Protein AF-A0A1J3GV40-F1 (afdb_monomer_lite)

Structure (mmCIF, N/CA/C/O backbone):
data_AF-A0A1J3GV40-F1
#
_entry.id   AF-A0A1J3GV40-F1
#
loop_
_atom_site.group_PDB
_atom_site.id
_atom_site.type_symbol
_atom_site.label_atom_id
_atom_site.label_alt_id
_atom_site.label_comp_id
_atom_site.label_asym_id
_atom_site.label_entity_id
_atom_site.label_seq_id
_atom_site.pdbx_PDB_ins_code
_atom_site.Cartn_x
_atom_site.Cartn_y
_atom_site.Cartn_z
_atom_site.occupancy
_atom_site.B_iso_or_equiv
_atom_site.auth_seq_id
_atom_site.auth_comp_id
_atom_site.auth_asym_id
_atom_site.auth_atom_id
_atom_site.pdbx_PDB_model_num
ATOM 1 N N . LYS A 1 1 ? -8.328 50.867 63.453 1.00 55.50 1 LYS A N 1
ATOM 2 C CA . LYS A 1 1 ? -9.597 50.550 62.735 1.00 55.50 1 LYS A CA 1
ATOM 3 C C . LYS A 1 1 ? -9.678 51.019 61.261 1.00 55.50 1 LYS A C 1
ATOM 5 O O . LYS A 1 1 ? -10.245 50.278 60.470 1.00 55.50 1 LYS A O 1
ATOM 10 N N . LYS A 1 2 ? -9.125 52.175 60.827 1.00 49.94 2 LYS A N 1
ATOM 11 C CA . LYS A 1 2 ? -9.142 52.596 59.391 1.00 49.94 2 LYS A CA 1
ATOM 12 C C . LYS A 1 2 ? -8.038 51.978 58.500 1.00 49.94 2 LYS A C 1
ATOM 14 O O . LYS A 1 2 ? -8.303 51.709 57.334 1.00 49.94 2 LYS A O 1
ATOM 19 N N . LYS A 1 3 ? -6.833 51.698 59.024 1.00 50.72 3 LYS A N 1
ATOM 20 C CA . LYS A 1 3 ? -5.723 51.085 58.249 1.00 50.72 3 LYS A CA 1
ATOM 21 C C . LYS A 1 3 ? -5.965 49.607 57.891 1.00 50.72 3 LYS A C 1
ATOM 23 O O . LYS A 1 3 ? -5.634 49.170 56.796 1.00 50.72 3 LYS A O 1
ATOM 28 N N . GLU A 1 4 ? -6.634 48.872 58.770 1.00 49.34 4 GLU A N 1
ATOM 29 C CA . GLU A 1 4 ? -6.901 47.432 58.631 1.00 49.34 4 GLU A CA 1
ATOM 30 C C . GLU A 1 4 ? -8.011 47.127 57.612 1.00 49.34 4 GLU A C 1
ATOM 32 O O . GLU A 1 4 ? -7.884 46.223 56.790 1.00 49.34 4 GLU A O 1
ATOM 37 N N . LYS A 1 5 ? -9.042 47.985 57.548 1.00 52.59 5 LYS A N 1
ATOM 38 C CA . LYS A 1 5 ? -10.063 47.941 56.486 1.00 52.59 5 LYS A CA 1
ATOM 39 C C . LYS A 1 5 ? -9.488 48.242 55.096 1.00 52.59 5 LYS A C 1
ATOM 41 O O . LYS A 1 5 ? -9.979 47.693 54.116 1.00 52.59 5 LYS A O 1
ATOM 46 N N . LYS A 1 6 ? -8.445 49.079 54.998 1.00 54.16 6 LYS A N 1
ATOM 47 C CA . LYS A 1 6 ? -7.783 49.403 53.720 1.00 54.16 6 LYS A CA 1
ATOM 48 C C . LYS A 1 6 ? -6.908 48.239 53.233 1.00 54.16 6 LYS A C 1
ATOM 50 O O . LYS A 1 6 ? -6.943 47.920 52.052 1.00 54.16 6 LYS A O 1
ATOM 55 N N . LYS A 1 7 ? -6.215 47.549 54.149 1.00 52.91 7 LYS A N 1
ATOM 56 C CA . LYS A 1 7 ? -5.400 46.357 53.846 1.00 52.91 7 LYS A CA 1
ATOM 57 C C . LYS A 1 7 ? -6.263 45.167 53.392 1.00 52.91 7 LYS A C 1
ATOM 59 O O . LYS A 1 7 ? -5.954 44.553 52.379 1.00 52.91 7 LYS A O 1
ATOM 64 N N . ASN A 1 8 ? -7.406 44.932 54.046 1.00 50.72 8 ASN A N 1
ATOM 65 C CA . ASN A 1 8 ? -8.359 43.885 53.642 1.00 50.72 8 ASN A CA 1
ATOM 66 C C . ASN A 1 8 ? -9.101 44.183 52.329 1.00 50.72 8 ASN A C 1
ATOM 68 O O . ASN A 1 8 ? -9.538 43.251 51.661 1.00 50.72 8 ASN A O 1
ATOM 72 N N . ARG A 1 9 ? -9.242 45.457 51.939 1.00 53.12 9 ARG A N 1
ATOM 73 C CA . ARG A 1 9 ? -9.815 45.833 50.637 1.00 53.12 9 ARG A CA 1
ATOM 74 C C . ARG A 1 9 ? -8.822 45.586 49.499 1.00 53.12 9 ARG A C 1
ATOM 76 O O . ARG A 1 9 ? -9.193 44.975 48.512 1.00 53.12 9 ARG A O 1
ATOM 83 N N . ILE A 1 10 ? -7.549 45.936 49.698 1.00 55.12 10 ILE A N 1
ATOM 84 C CA . ILE A 1 10 ? -6.476 45.686 48.718 1.00 55.12 10 ILE A CA 1
ATOM 85 C C . ILE A 1 10 ? -6.236 44.178 48.517 1.00 55.12 10 ILE A C 1
ATOM 87 O O . ILE A 1 10 ? -6.060 43.737 47.387 1.00 55.12 10 ILE A O 1
ATOM 91 N N . LEU A 1 11 ? -6.289 43.367 49.583 1.00 52.47 11 LEU A N 1
ATOM 92 C CA . LEU A 1 11 ? -6.195 41.903 49.462 1.00 52.47 11 LEU A CA 1
ATOM 93 C C . LEU A 1 11 ? -7.405 41.281 48.751 1.00 52.47 11 LEU A C 1
ATOM 95 O O . LEU A 1 11 ? -7.226 40.346 47.977 1.00 52.47 11 LEU A O 1
ATOM 99 N N . ARG A 1 12 ? -8.621 41.800 48.976 1.00 54.28 12 ARG A N 1
ATOM 100 C CA . ARG A 1 12 ? -9.828 41.336 48.272 1.00 54.28 12 ARG A CA 1
ATOM 101 C C . ARG A 1 12 ? -9.821 41.715 46.797 1.00 54.28 12 ARG A C 1
ATOM 103 O O . ARG A 1 12 ? -10.130 40.858 45.983 1.00 54.28 12 ARG A O 1
ATOM 110 N N . ASP A 1 13 ? -9.412 42.934 46.461 1.00 50.09 13 ASP A N 1
ATOM 111 C CA . ASP A 1 13 ? -9.334 43.386 45.069 1.00 5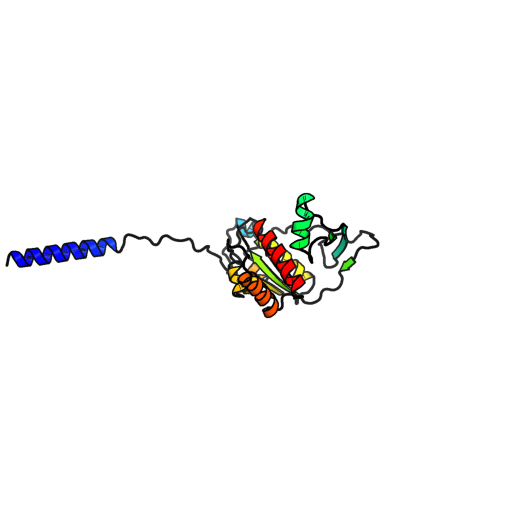0.09 13 ASP A CA 1
ATOM 112 C C . ASP A 1 13 ? -8.215 42.640 44.312 1.00 50.09 13 ASP A C 1
ATOM 114 O O . ASP A 1 13 ? -8.406 42.250 43.164 1.00 50.09 13 ASP A O 1
ATOM 118 N N . SER A 1 14 ? -7.093 42.317 44.971 1.00 50.03 14 SER A N 1
ATOM 119 C CA . SER A 1 14 ? -6.025 41.488 44.386 1.00 50.03 14 SER A CA 1
ATOM 120 C C . SER A 1 14 ? -6.461 40.028 44.171 1.00 50.03 14 SER A C 1
ATOM 122 O O . SER A 1 14 ? -6.216 39.470 43.103 1.00 50.03 14 SER A O 1
ATOM 124 N N . LEU A 1 15 ? -7.200 39.424 45.117 1.00 46.59 15 LEU A N 1
ATOM 125 C CA . LEU A 1 15 ? -7.785 38.085 44.930 1.00 46.59 15 LEU A CA 1
ATOM 126 C C . LEU A 1 15 ? -8.876 38.061 43.848 1.00 46.59 15 LEU A C 1
ATOM 128 O O . LEU A 1 15 ? -8.972 37.077 43.116 1.00 46.59 15 LEU A O 1
ATOM 132 N N . LEU A 1 16 ? -9.681 39.123 43.719 1.00 45.47 16 LEU A N 1
ATOM 133 C CA . LEU A 1 16 ? -10.689 39.234 42.659 1.00 45.47 16 LEU A CA 1
ATOM 134 C C . LEU A 1 16 ? -10.031 39.371 41.277 1.00 45.47 16 LEU A C 1
ATOM 136 O O . LEU A 1 16 ? -10.498 38.775 40.317 1.00 45.47 16 LEU A O 1
ATOM 140 N N . THR A 1 17 ? -8.909 40.092 41.189 1.00 41.75 17 THR A N 1
ATOM 141 C CA . THR A 1 17 ? -8.148 40.272 39.937 1.00 41.75 17 THR A CA 1
ATOM 142 C C . THR A 1 17 ? -7.354 39.014 39.549 1.00 41.75 17 THR A C 1
ATOM 144 O O . THR A 1 17 ? -7.153 38.739 38.368 1.00 41.75 17 THR A O 1
ATOM 147 N N . LEU A 1 18 ? -6.934 38.207 40.532 1.00 38.72 18 LEU A N 1
ATOM 148 C CA . LEU A 1 18 ? -6.346 36.879 40.307 1.00 38.72 18 LEU A CA 1
ATOM 149 C C . LEU A 1 18 ? -7.400 35.847 39.878 1.00 38.72 18 LEU A C 1
ATOM 151 O O . LEU A 1 18 ? -7.125 35.027 39.010 1.00 38.72 18 LEU A O 1
ATOM 155 N N . THR A 1 19 ? -8.618 35.907 40.425 1.00 39.00 19 THR A N 1
ATOM 156 C CA . THR A 1 19 ? -9.699 34.965 40.076 1.00 39.00 19 THR A CA 1
ATOM 157 C C . THR A 1 19 ? -10.386 35.281 38.746 1.00 39.00 19 THR A C 1
ATOM 159 O O . THR A 1 19 ? -10.854 34.356 38.086 1.00 39.00 19 THR A O 1
ATOM 162 N N . THR A 1 20 ? -10.388 36.535 38.278 1.00 39.12 20 THR A N 1
ATOM 163 C CA . THR A 1 20 ? -10.892 36.879 36.933 1.00 39.12 20 THR A CA 1
ATOM 164 C C . THR A 1 20 ? -9.899 36.593 35.802 1.00 39.12 20 THR A C 1
ATOM 166 O O . THR A 1 20 ? -10.333 36.366 34.674 1.00 39.12 20 THR A O 1
ATOM 169 N N . ASN A 1 21 ? -8.594 36.511 36.086 1.00 37.19 21 ASN A N 1
ATOM 170 C CA . ASN A 1 21 ? -7.563 36.161 35.095 1.00 37.19 21 ASN A CA 1
ATOM 171 C C . ASN A 1 21 ? -7.301 34.651 34.948 1.00 37.19 21 ASN A C 1
ATOM 173 O O . ASN A 1 21 ? -6.557 34.251 34.059 1.00 37.19 21 ASN A O 1
ATOM 177 N N . LEU A 1 22 ? -7.928 33.806 35.771 1.00 37.44 22 LEU A N 1
ATOM 178 C CA . LEU A 1 22 ? -7.795 32.343 35.704 1.00 37.44 22 LEU A CA 1
ATOM 179 C C . LEU A 1 22 ? -8.875 31.653 34.846 1.00 37.44 22 LEU A C 1
ATOM 181 O O . LEU A 1 22 ? -8.860 30.434 34.734 1.00 37.44 22 LEU A O 1
ATOM 185 N N . ASN A 1 23 ? -9.788 32.408 34.216 1.00 39.72 23 ASN A N 1
ATOM 186 C CA . ASN A 1 23 ? -10.925 31.852 33.462 1.00 39.72 23 ASN A CA 1
ATOM 187 C C . ASN A 1 23 ? -11.124 32.428 32.043 1.00 39.72 23 ASN A C 1
ATOM 189 O O . ASN A 1 23 ? -12.191 32.247 31.455 1.00 39.72 23 ASN A O 1
ATOM 193 N N . SER A 1 24 ? -10.132 33.109 31.457 1.00 38.50 24 SER A N 1
ATOM 194 C CA . SER A 1 24 ? -10.262 33.697 30.108 1.00 38.50 24 SER A CA 1
ATOM 195 C C . SER A 1 24 ? -9.489 32.979 28.998 1.00 38.50 24 SER A C 1
ATOM 197 O O . SER A 1 24 ? -9.707 33.280 27.823 1.00 38.50 24 SER A O 1
ATOM 199 N N . GLU A 1 25 ? -8.690 31.959 29.302 1.00 35.03 25 GLU A N 1
ATOM 200 C CA . GLU A 1 25 ? -8.196 31.057 28.265 1.00 35.03 25 GLU A CA 1
ATOM 201 C C . GLU A 1 25 ? -9.221 29.947 28.044 1.00 35.03 25 GLU A C 1
ATOM 203 O O . GLU A 1 25 ? -9.162 28.872 28.639 1.00 35.03 25 GLU A O 1
ATOM 208 N N . LYS A 1 26 ? -10.180 30.196 27.137 1.00 31.77 26 LYS A N 1
ATOM 209 C CA . LYS A 1 26 ? -10.811 29.082 26.420 1.00 31.77 26 LYS A CA 1
ATOM 210 C C . LYS A 1 26 ? -9.654 28.206 25.941 1.00 31.77 26 LYS A C 1
ATOM 212 O O . LYS A 1 26 ? -8.782 28.759 25.259 1.00 31.77 26 LYS A O 1
ATOM 217 N N . PRO A 1 27 ? -9.611 26.900 26.266 1.00 29.55 27 PRO A N 1
ATOM 218 C CA . PRO A 1 27 ? -8.576 26.048 25.720 1.00 29.55 27 PRO A CA 1
ATOM 219 C C . PRO A 1 27 ? -8.637 26.265 24.217 1.00 29.55 27 PRO A C 1
ATOM 221 O O . PRO A 1 27 ? -9.707 26.123 23.611 1.00 29.55 27 PRO A O 1
ATOM 224 N N . LYS A 1 28 ? -7.524 26.711 23.620 1.00 32.38 28 LYS A N 1
ATOM 225 C CA . LYS A 1 28 ? -7.374 26.623 22.175 1.00 32.38 28 LYS A CA 1
ATOM 226 C C . LYS A 1 28 ? -7.681 25.165 21.894 1.00 32.38 28 LYS A C 1
ATOM 228 O O . LYS A 1 28 ? -6.886 24.302 22.256 1.00 32.38 28 LYS A O 1
ATOM 233 N N . ARG A 1 29 ? -8.862 24.889 21.328 1.00 32.94 29 ARG A N 1
ATOM 234 C CA . ARG A 1 29 ? -9.134 23.623 20.667 1.00 32.94 29 ARG A CA 1
ATOM 235 C C . ARG A 1 29 ? -8.086 23.573 19.567 1.00 32.94 29 ARG A C 1
ATOM 237 O O . ARG A 1 29 ? -8.328 24.002 18.444 1.00 32.94 29 ARG A O 1
ATOM 244 N N . TYR A 1 30 ? -6.898 23.074 19.897 1.00 31.58 30 TYR A N 1
ATOM 245 C CA . TYR A 1 30 ? -6.233 22.179 18.988 1.00 31.58 30 TYR A CA 1
ATOM 246 C C . TYR A 1 30 ? -7.337 21.193 18.653 1.00 31.58 30 TYR A C 1
ATOM 248 O O . TYR A 1 30 ? -7.798 20.462 19.527 1.00 31.58 30 TYR A O 1
ATOM 256 N N . ARG A 1 31 ? -7.886 21.294 17.439 1.00 37.28 31 ARG A N 1
ATOM 257 C CA . ARG A 1 31 ? -8.586 20.160 16.865 1.00 37.28 31 ARG A CA 1
ATOM 258 C C . ARG A 1 31 ? -7.526 19.068 16.881 1.00 37.28 31 ARG A C 1
ATOM 260 O O . ARG A 1 31 ? -6.681 19.023 15.989 1.00 37.28 31 ARG A O 1
ATOM 267 N N . THR A 1 32 ? -7.509 18.266 17.944 1.00 42.69 32 THR A N 1
ATOM 268 C CA . THR A 1 32 ? -7.158 16.861 17.829 1.00 42.69 32 THR A CA 1
ATOM 269 C C . THR A 1 32 ? -7.819 16.424 16.537 1.00 42.69 32 THR A C 1
ATOM 271 O O . THR A 1 32 ? -8.997 16.701 16.323 1.00 42.69 32 THR A O 1
ATOM 274 N N . MET A 1 33 ? -7.017 15.971 15.577 1.00 48.91 33 MET A N 1
ATOM 275 C CA . MET A 1 33 ? -7.566 15.472 14.328 1.00 48.91 33 MET A CA 1
ATOM 276 C C . MET A 1 33 ? -8.455 14.306 14.726 1.00 48.91 33 MET A C 1
ATOM 278 O O . MET A 1 33 ? -7.916 13.255 15.062 1.00 48.91 33 MET A O 1
ATOM 282 N N . ASP A 1 34 ? -9.765 14.552 14.783 1.00 60.41 34 ASP A N 1
ATOM 283 C CA . ASP A 1 34 ? -10.776 13.579 15.175 1.00 60.41 34 ASP A CA 1
ATOM 284 C C . ASP A 1 34 ? -10.687 12.446 14.153 1.00 60.41 34 ASP A C 1
ATOM 286 O O . ASP A 1 34 ? -11.154 12.540 13.019 1.00 60.41 34 ASP A O 1
ATOM 290 N N . SER A 1 35 ? -9.881 11.456 14.515 1.00 76.50 35 SER A N 1
ATOM 291 C CA . SER A 1 35 ? -9.690 10.220 13.790 1.00 76.50 35 SER A CA 1
ATOM 292 C C . SER A 1 35 ? -10.501 9.214 14.569 1.00 76.50 35 SER A C 1
ATOM 294 O O . SER A 1 35 ? -10.334 9.079 15.780 1.00 76.50 35 SER A O 1
ATOM 296 N N . ASP A 1 36 ? -11.397 8.549 13.870 1.00 83.31 36 ASP A N 1
ATOM 297 C CA . ASP A 1 36 ? -12.348 7.639 14.480 1.00 83.31 36 ASP A CA 1
ATOM 298 C C . ASP A 1 36 ? -11.710 6.282 14.773 1.00 83.31 36 ASP A C 1
ATOM 300 O O . ASP A 1 36 ? -12.272 5.504 15.531 1.00 83.31 36 ASP A O 1
ATOM 304 N N . PHE A 1 37 ? -10.539 5.988 14.192 1.00 90.50 37 PHE A N 1
ATOM 305 C CA . PHE A 1 37 ? -9.777 4.760 14.446 1.00 90.50 37 PHE A CA 1
ATOM 306 C C . PHE A 1 37 ? -10.639 3.491 14.318 1.00 90.50 37 PHE A C 1
ATOM 308 O O . PHE A 1 37 ? -10.578 2.590 15.153 1.00 90.50 37 PHE A O 1
ATOM 315 N N . GLY A 1 38 ? -11.469 3.445 13.271 1.00 88.81 38 GLY A N 1
ATOM 316 C CA . GLY A 1 38 ? -12.367 2.327 12.977 1.00 88.81 38 GLY A CA 1
ATOM 317 C C . GLY A 1 38 ? -13.726 2.367 13.667 1.00 88.81 38 GLY A C 1
ATOM 318 O O . GLY A 1 38 ? -14.525 1.461 13.446 1.00 88.81 38 GLY A O 1
ATOM 319 N N . ILE A 1 39 ? -14.030 3.396 14.463 1.00 91.94 39 ILE A N 1
ATOM 320 C CA . ILE A 1 39 ? -15.359 3.543 15.067 1.00 91.94 39 ILE A CA 1
ATOM 321 C C . ILE A 1 39 ? -16.406 3.751 13.951 1.00 91.94 39 ILE A C 1
ATOM 323 O O . ILE A 1 39 ? -16.194 4.602 13.074 1.00 91.94 39 ILE A O 1
ATOM 327 N N . PRO A 1 40 ? -17.522 2.993 13.948 1.00 90.31 40 PRO A N 1
ATOM 328 C CA . PRO A 1 40 ? -18.607 3.182 12.992 1.00 90.31 40 PRO A CA 1
ATOM 329 C C . PRO A 1 40 ? -19.230 4.573 13.082 1.00 90.31 40 PRO A C 1
ATOM 331 O O . PRO A 1 40 ? -19.386 5.140 14.165 1.00 90.31 40 PRO A O 1
ATOM 334 N N . ARG A 1 41 ? -19.635 5.107 11.930 1.00 89.12 41 ARG A N 1
ATOM 335 C CA . ARG A 1 41 ? -20.200 6.456 11.807 1.00 89.12 41 ARG A CA 1
ATOM 336 C C . ARG A 1 41 ? -21.684 6.427 11.524 1.00 89.12 41 ARG A C 1
ATOM 338 O O . ARG A 1 41 ? -22.161 5.635 10.713 1.00 89.12 41 ARG A O 1
ATOM 345 N N . GLU A 1 42 ? -22.389 7.399 12.083 1.00 93.38 42 GLU A N 1
ATOM 346 C CA . GLU A 1 42 ? -23.718 7.741 11.601 1.00 93.38 42 GLU A CA 1
ATOM 347 C C . GLU A 1 42 ? -23.595 8.488 10.263 1.00 93.38 42 GLU A C 1
ATOM 349 O O . GLU A 1 42 ? -22.996 9.561 10.175 1.00 93.38 42 GLU A O 1
ATOM 354 N N . LEU A 1 43 ? -24.127 7.888 9.198 1.00 94.75 43 LEU A N 1
ATOM 355 C CA . LEU A 1 43 ? -24.089 8.454 7.852 1.00 94.75 43 LEU A CA 1
ATOM 356 C C . LEU A 1 43 ? -25.380 9.213 7.550 1.00 94.75 43 LEU A C 1
ATOM 358 O O . LEU A 1 43 ? -26.475 8.679 7.733 1.00 94.75 43 LEU A O 1
ATOM 362 N N . SER A 1 44 ? -25.252 10.418 6.989 1.00 97.25 44 SER A N 1
ATOM 363 C CA . SER A 1 44 ? -26.393 11.139 6.410 1.00 97.25 44 SER A CA 1
ATOM 364 C C . SER A 1 44 ? -27.013 10.362 5.233 1.00 97.25 44 SER A C 1
ATOM 366 O O . SER A 1 44 ? -26.325 9.543 4.614 1.00 97.25 44 SER A O 1
ATOM 368 N N . PRO A 1 45 ? -28.268 10.647 4.831 1.00 98.06 45 PRO A N 1
ATOM 369 C CA . PRO A 1 45 ? -28.919 9.940 3.723 1.00 98.06 45 PRO A CA 1
ATOM 370 C C . PRO A 1 45 ? -28.116 9.956 2.413 1.00 98.06 45 PRO A C 1
ATOM 372 O O . PRO A 1 45 ? -28.036 8.949 1.712 1.00 98.06 45 PRO A O 1
ATOM 375 N N . LEU A 1 46 ? -27.452 11.076 2.099 1.00 97.38 46 LEU A N 1
ATOM 376 C CA . LEU A 1 46 ? -26.595 11.178 0.915 1.00 97.38 46 LEU A CA 1
ATOM 377 C C . LEU A 1 46 ? -25.344 10.295 1.029 1.00 97.38 46 LEU A C 1
ATOM 379 O O . LEU A 1 46 ? -24.939 9.674 0.049 1.00 97.38 46 LEU A O 1
ATOM 383 N N . GLN A 1 47 ? -24.729 10.222 2.211 1.00 97.00 47 GLN A N 1
ATOM 384 C CA . GLN A 1 47 ? -23.562 9.368 2.444 1.00 97.00 47 GLN A CA 1
ATOM 385 C C . GLN A 1 47 ? -23.925 7.885 2.393 1.00 97.00 47 GLN A C 1
ATOM 387 O O . GLN A 1 47 ? -23.159 7.103 1.834 1.00 97.00 47 GLN A O 1
ATOM 392 N N . GLN A 1 48 ? -25.099 7.514 2.912 1.00 96.44 48 GLN A N 1
ATOM 393 C CA . GLN A 1 48 ? -25.639 6.160 2.788 1.00 96.44 48 GLN A CA 1
ATOM 394 C C . GLN A 1 48 ? -25.830 5.791 1.317 1.00 96.44 48 GLN A C 1
ATOM 396 O O . GLN A 1 48 ? -25.317 4.765 0.878 1.00 96.44 48 GLN A O 1
ATOM 401 N N . LEU A 1 49 ? -26.467 6.657 0.521 1.00 97.50 49 LEU A N 1
ATOM 402 C CA . LEU A 1 49 ? -26.603 6.431 -0.919 1.00 97.50 49 LEU A CA 1
ATOM 403 C C . LEU A 1 49 ? -25.231 6.328 -1.603 1.00 97.50 49 LEU A C 1
ATOM 405 O O . LEU A 1 49 ? -25.003 5.442 -2.422 1.00 97.50 49 LEU A O 1
ATOM 409 N N . ARG A 1 50 ? -24.278 7.190 -1.229 1.00 96.69 50 ARG A N 1
ATOM 410 C CA . ARG A 1 50 ? -22.918 7.167 -1.782 1.00 96.69 50 ARG A CA 1
ATOM 411 C C . ARG A 1 50 ? -22.156 5.889 -1.426 1.00 96.69 50 ARG A C 1
ATOM 413 O O . ARG A 1 50 ? -21.368 5.424 -2.245 1.00 96.69 50 ARG A O 1
ATOM 420 N N . SER A 1 51 ? -22.393 5.304 -0.253 1.00 95.44 51 SER A N 1
ATOM 421 C CA . SER A 1 51 ? -21.748 4.055 0.178 1.00 95.44 51 SER A CA 1
ATOM 422 C C . SER A 1 51 ? -22.108 2.853 -0.705 1.00 95.44 51 SER A C 1
ATOM 424 O O . SER A 1 51 ? -21.315 1.926 -0.809 1.00 95.44 51 SER A O 1
ATOM 426 N N . GLN A 1 52 ? -23.243 2.910 -1.413 1.00 95.81 52 GLN A N 1
ATOM 427 C CA . GLN A 1 52 ? -23.710 1.851 -2.317 1.00 95.81 52 GLN A CA 1
ATOM 428 C C . GLN A 1 52 ? -22.998 1.851 -3.677 1.00 95.81 52 GLN A C 1
ATOM 430 O O . GLN A 1 52 ? -23.124 0.893 -4.435 1.00 95.81 52 GLN A O 1
ATOM 435 N N . TYR A 1 53 ? -22.267 2.918 -4.016 1.00 97.31 53 TYR A N 1
ATOM 436 C CA . TYR A 1 53 ? -21.519 2.972 -5.268 1.00 97.31 53 TYR A CA 1
ATOM 437 C C . TYR A 1 53 ? -20.413 1.908 -5.283 1.00 97.31 53 TYR A C 1
ATOM 439 O O . TYR A 1 53 ? -19.575 1.866 -4.381 1.00 97.31 53 TYR A O 1
ATOM 447 N N . LEU A 1 54 ? -20.381 1.090 -6.334 1.00 95.81 54 LEU A N 1
ATOM 448 C CA . LEU A 1 54 ? -19.323 0.114 -6.577 1.00 95.81 54 LEU A CA 1
ATOM 449 C C . LEU A 1 54 ? -18.324 0.703 -7.585 1.00 95.81 54 LEU A C 1
ATOM 451 O O . LEU A 1 54 ? -18.699 0.917 -8.738 1.00 95.81 54 LEU A O 1
ATOM 455 N N . PRO A 1 55 ? -17.076 1.002 -7.177 1.00 95.38 55 PRO A N 1
ATOM 456 C CA . PRO A 1 55 ? -16.048 1.457 -8.103 1.00 95.38 55 PRO A CA 1
ATOM 457 C C . PRO A 1 55 ? -15.755 0.410 -9.181 1.00 95.38 55 PRO A C 1
ATOM 459 O O . PRO A 1 55 ? -15.626 -0.777 -8.888 1.00 95.38 55 PRO A O 1
ATOM 462 N N . GLU A 1 56 ? -15.611 0.858 -10.425 1.00 95.12 56 GLU A N 1
ATOM 463 C CA . GLU A 1 56 ? -15.237 -0.017 -11.534 1.00 95.12 56 GLU A CA 1
ATOM 464 C C . GLU A 1 56 ? -13.773 -0.457 -11.414 1.00 95.12 56 GLU A C 1
ATOM 466 O O . GLU A 1 56 ? -12.870 0.367 -11.241 1.00 95.12 56 GLU A O 1
ATOM 471 N N . LEU A 1 57 ? -13.534 -1.764 -11.541 1.00 93.06 57 LEU A N 1
ATOM 472 C CA . LEU A 1 57 ? -12.190 -2.331 -11.581 1.00 93.06 57 LEU A CA 1
ATOM 473 C C . LEU A 1 57 ? -11.722 -2.509 -13.030 1.00 93.06 57 LEU A C 1
ATOM 475 O O . LEU A 1 57 ? -12.496 -3.008 -13.859 1.00 93.06 57 LEU A O 1
ATOM 479 N N . PRO A 1 58 ? -10.451 -2.193 -13.344 1.00 92.75 58 PRO A N 1
ATOM 480 C CA . PRO A 1 58 ? -9.853 -2.540 -14.627 1.00 92.75 58 PRO A CA 1
ATOM 481 C C . PRO A 1 58 ? -10.030 -4.036 -14.935 1.00 92.75 58 PRO A C 1
ATOM 483 O O . PRO A 1 58 ? -9.802 -4.856 -14.046 1.00 92.75 58 PRO A O 1
ATOM 486 N N . PRO A 1 59 ? -10.362 -4.436 -16.179 1.00 90.81 59 PRO A N 1
ATOM 487 C CA . PRO A 1 59 ? -10.598 -5.844 -16.514 1.00 90.81 59 PRO A CA 1
ATOM 488 C C . PRO A 1 59 ? -9.437 -6.800 -16.200 1.00 90.81 59 PRO A C 1
ATOM 490 O O . PRO A 1 59 ? -9.661 -7.992 -16.036 1.00 90.81 59 PRO A O 1
ATOM 493 N N . CYS A 1 60 ? -8.198 -6.304 -16.136 1.00 91.31 60 CYS A N 1
ATOM 494 C CA . CYS A 1 60 ? -7.018 -7.092 -15.762 1.00 91.31 60 CYS A CA 1
ATOM 495 C C . CYS A 1 60 ? -6.892 -7.365 -14.252 1.00 91.31 60 CYS A C 1
ATOM 497 O O . CYS A 1 60 ? -6.060 -8.176 -13.863 1.00 91.31 60 CYS A O 1
ATOM 499 N N . LEU A 1 61 ? -7.704 -6.706 -13.420 1.00 90.75 61 LEU A N 1
ATOM 500 C CA . LEU A 1 61 ? -7.742 -6.862 -11.961 1.00 90.75 61 LEU A CA 1
ATOM 501 C C . LEU A 1 61 ? -9.056 -7.497 -11.476 1.00 90.75 61 LEU A C 1
ATOM 503 O O . LEU A 1 61 ? -9.321 -7.537 -10.279 1.00 90.75 61 LEU A O 1
ATOM 507 N N . GLN A 1 62 ? -9.912 -7.949 -12.398 1.00 88.00 62 GLN A N 1
ATOM 508 C CA . GLN A 1 62 ? -11.154 -8.640 -12.062 1.00 88.00 62 GLN A CA 1
ATOM 509 C C . GLN A 1 62 ? -10.886 -10.136 -11.851 1.00 88.00 62 GLN A C 1
ATOM 511 O O . GLN A 1 62 ? -10.274 -10.788 -12.698 1.00 88.00 62 GLN A O 1
ATOM 516 N N . GLY A 1 63 ? -11.400 -10.690 -10.750 1.00 85.56 63 GLY A N 1
ATOM 517 C CA . GLY A 1 63 ? -11.174 -12.086 -10.363 1.00 85.56 63 GLY A CA 1
ATOM 518 C C . GLY A 1 63 ? -9.857 -12.287 -9.609 1.00 85.56 63 GLY A C 1
ATOM 519 O O . GLY A 1 63 ? -9.295 -11.341 -9.071 1.00 85.56 63 GLY A O 1
ATOM 520 N N . THR A 1 64 ? -9.388 -13.534 -9.540 1.00 85.19 64 THR A N 1
ATOM 521 C CA . THR A 1 64 ? -8.180 -13.915 -8.781 1.00 85.19 64 THR A CA 1
ATOM 522 C C . THR A 1 64 ? -6.941 -14.099 -9.653 1.00 85.19 64 THR A C 1
ATOM 524 O O . THR A 1 64 ? -5.817 -13.962 -9.184 1.00 85.19 64 THR A O 1
ATOM 527 N N . THR A 1 65 ? -7.115 -14.414 -10.938 1.00 85.62 65 THR A N 1
ATOM 528 C CA . THR A 1 65 ? -5.991 -14.667 -11.844 1.00 85.62 65 THR A CA 1
ATOM 529 C C . THR A 1 65 ? -5.438 -13.359 -12.395 1.00 85.62 65 THR A C 1
ATOM 531 O O . THR A 1 65 ? -6.003 -12.778 -13.323 1.00 85.62 65 THR A O 1
ATOM 534 N N . VAL A 1 66 ? -4.293 -12.936 -11.868 1.00 88.62 66 VAL A N 1
ATOM 535 C CA . VAL A 1 66 ? -3.578 -11.746 -12.337 1.00 88.62 66 VAL A CA 1
ATOM 536 C C . VAL A 1 66 ? -2.484 -12.163 -13.317 1.00 88.62 66 VAL A C 1
ATOM 538 O O . VAL A 1 66 ? -1.702 -13.074 -13.044 1.00 88.62 66 VAL A O 1
ATOM 541 N N . ARG A 1 67 ? -2.431 -11.502 -14.478 1.00 93.06 67 ARG A N 1
ATOM 542 C CA . ARG A 1 67 ? -1.382 -11.704 -15.486 1.00 93.06 67 ARG A CA 1
ATOM 543 C C . ARG A 1 67 ? -0.478 -10.488 -15.538 1.00 93.06 67 ARG A C 1
ATOM 545 O O . ARG A 1 67 ? -0.979 -9.381 -15.738 1.00 93.06 67 ARG A O 1
ATOM 552 N N . VAL A 1 68 ? 0.823 -10.701 -15.390 1.00 93.50 68 VAL A N 1
ATOM 553 C CA . VAL A 1 68 ? 1.823 -9.632 -15.359 1.00 93.50 68 VAL A CA 1
ATOM 554 C C . VAL A 1 68 ? 2.924 -9.925 -16.367 1.00 93.50 68 VAL A C 1
ATOM 556 O O . VAL A 1 68 ? 3.480 -11.016 -16.390 1.00 93.50 68 VAL A O 1
ATOM 559 N N . GLU A 1 69 ? 3.247 -8.940 -17.189 1.00 94.44 69 GLU A N 1
ATOM 560 C CA . GLU A 1 69 ? 4.456 -8.909 -18.008 1.00 94.44 69 GLU A CA 1
ATOM 561 C C . GLU A 1 69 ? 5.443 -7.924 -17.378 1.00 94.44 69 GLU A C 1
ATOM 563 O O . GLU A 1 69 ? 5.055 -6.829 -16.964 1.00 94.44 69 GLU A O 1
ATOM 568 N N . LEU A 1 70 ? 6.709 -8.327 -17.276 1.00 93.81 70 LEU A N 1
ATOM 569 C CA . LEU A 1 70 ? 7.788 -7.461 -16.815 1.00 93.81 70 LEU A CA 1
ATOM 570 C C . LEU A 1 70 ? 8.475 -6.856 -18.039 1.00 93.81 70 LEU A C 1
ATOM 572 O O . LEU A 1 70 ? 9.056 -7.581 -18.842 1.00 93.81 70 LEU A O 1
ATOM 576 N N . GLY A 1 71 ? 8.353 -5.541 -18.187 1.00 91.75 71 GLY A N 1
ATOM 577 C CA . GLY A 1 71 ? 8.948 -4.765 -19.269 1.00 91.75 71 GLY A CA 1
ATOM 578 C C . GLY A 1 71 ? 10.326 -4.212 -18.912 1.00 91.75 71 GLY A C 1
ATOM 579 O O . GLY A 1 71 ? 11.065 -4.780 -18.105 1.00 91.75 71 GLY A O 1
ATOM 580 N N . ASP A 1 72 ? 10.653 -3.066 -19.510 1.00 93.50 72 ASP A N 1
ATOM 581 C CA . ASP A 1 72 ? 11.944 -2.402 -19.334 1.00 93.50 72 ASP A CA 1
ATOM 582 C C . ASP A 1 72 ? 12.222 -2.019 -17.872 1.00 93.50 72 ASP A C 1
ATOM 584 O O . ASP A 1 72 ? 11.317 -1.696 -17.094 1.00 93.50 72 ASP A O 1
ATOM 588 N N . GLY A 1 73 ? 13.506 -2.015 -17.509 1.00 93.44 73 GLY A N 1
ATOM 589 C CA . GLY A 1 73 ? 13.974 -1.525 -16.216 1.00 93.44 73 GLY A CA 1
ATOM 590 C C . GLY A 1 73 ? 13.684 -0.036 -16.030 1.00 93.44 73 GLY A C 1
ATOM 591 O O . GLY A 1 73 ? 13.845 0.773 -16.945 1.00 93.44 73 GLY A O 1
ATOM 592 N N . THR A 1 74 ? 13.282 0.345 -14.821 1.00 92.06 74 THR A N 1
ATOM 593 C CA . THR A 1 74 ? 13.071 1.751 -14.461 1.00 92.06 74 THR A CA 1
ATOM 594 C C . THR A 1 74 ? 14.360 2.565 -14.574 1.00 92.06 74 THR A C 1
ATOM 596 O O . THR A 1 74 ? 15.452 2.112 -14.234 1.00 92.06 74 THR A O 1
ATOM 599 N N . THR A 1 75 ? 14.237 3.808 -15.036 1.00 91.62 75 THR A N 1
ATOM 600 C CA . THR A 1 75 ? 15.374 4.716 -15.228 1.00 91.62 75 THR A CA 1
ATOM 601 C C . THR A 1 75 ? 15.270 5.942 -14.330 1.00 91.62 75 THR A C 1
ATOM 603 O O . THR A 1 75 ? 14.213 6.272 -13.792 1.00 91.62 75 THR A O 1
ATOM 606 N N . VAL A 1 76 ? 16.371 6.681 -14.208 1.00 92.12 76 VAL A N 1
ATOM 607 C CA . VAL A 1 76 ? 16.355 8.003 -13.572 1.00 92.12 76 VAL A CA 1
ATOM 608 C C . VAL A 1 76 ? 15.744 9.053 -14.500 1.00 92.12 76 VAL A C 1
ATOM 610 O O . VAL A 1 76 ? 15.909 8.996 -15.717 1.00 92.12 76 VAL A O 1
ATOM 613 N N . ALA A 1 77 ? 15.076 10.056 -13.928 1.00 89.62 77 ALA A N 1
ATOM 614 C CA . ALA A 1 77 ? 14.464 11.137 -14.705 1.00 89.62 77 ALA A CA 1
ATOM 615 C C . ALA A 1 77 ? 15.496 12.061 -15.383 1.00 89.62 77 ALA A C 1
ATOM 617 O O . ALA A 1 77 ? 15.212 12.656 -16.420 1.00 89.62 77 ALA A O 1
ATOM 618 N N . LYS A 1 78 ? 16.691 12.209 -14.791 1.00 91.94 78 LYS A N 1
ATOM 619 C CA . LYS A 1 78 ? 17.776 13.057 -15.301 1.00 91.94 78 LYS A CA 1
ATOM 620 C C . LYS A 1 78 ? 19.079 12.273 -15.356 1.00 91.94 78 LYS A C 1
ATOM 622 O O . LYS A 1 78 ? 19.534 11.760 -14.338 1.00 91.94 78 LYS A O 1
ATOM 627 N N . ALA A 1 79 ? 19.722 12.264 -16.523 1.00 89.19 79 ALA A N 1
ATOM 628 C CA . ALA A 1 79 ? 20.974 11.535 -16.735 1.00 89.19 79 ALA A CA 1
ATOM 629 C C . ALA A 1 79 ? 22.105 11.972 -15.781 1.00 89.19 79 ALA A C 1
ATOM 631 O O . ALA A 1 79 ? 22.877 11.134 -15.327 1.00 89.19 79 ALA A O 1
ATOM 632 N N . GLY A 1 80 ? 22.177 13.261 -15.422 1.00 93.00 80 GLY A N 1
ATOM 633 C CA . GLY A 1 80 ? 23.195 13.777 -14.494 1.00 93.00 80 GLY A CA 1
ATOM 634 C C . GLY A 1 80 ? 23.103 13.200 -13.075 1.00 93.00 80 GLY A C 1
ATOM 635 O O . GLY A 1 80 ? 24.127 13.027 -12.414 1.00 93.00 80 GLY A O 1
ATOM 636 N N . ASP A 1 81 ? 21.899 12.822 -12.639 1.00 93.12 81 ASP A N 1
ATOM 637 C CA . ASP A 1 81 ? 21.649 12.304 -11.290 1.00 93.12 81 ASP A CA 1
ATOM 638 C C . ASP A 1 81 ? 21.863 10.783 -11.201 1.00 93.12 81 ASP A C 1
ATOM 640 O O . ASP A 1 81 ? 21.855 10.226 -10.105 1.00 93.12 81 ASP A O 1
ATOM 644 N N . ALA A 1 82 ? 22.096 10.104 -12.335 1.00 92.69 82 ALA A N 1
ATOM 645 C CA . ALA A 1 82 ? 22.187 8.645 -12.414 1.00 92.69 82 ALA A CA 1
ATOM 646 C C . ALA A 1 82 ? 23.181 8.058 -11.405 1.00 92.69 82 ALA A C 1
ATOM 648 O O . ALA A 1 82 ? 22.856 7.108 -10.700 1.00 92.69 82 ALA A O 1
ATOM 649 N N . HIS A 1 83 ? 24.365 8.662 -11.286 1.00 94.38 83 HIS A N 1
ATOM 650 C CA . HIS A 1 83 ? 25.404 8.191 -10.371 1.00 94.38 83 HIS A CA 1
ATOM 651 C C . HIS A 1 83 ? 25.023 8.355 -8.888 1.00 94.38 83 HIS A C 1
ATOM 653 O O . HIS A 1 83 ? 25.362 7.504 -8.068 1.00 94.38 83 HIS A O 1
ATOM 659 N N . ILE A 1 84 ? 24.304 9.428 -8.539 1.00 95.62 84 ILE A N 1
ATOM 660 C CA . ILE A 1 84 ? 23.862 9.702 -7.164 1.00 95.62 84 ILE A CA 1
ATOM 661 C C . ILE A 1 84 ? 22.761 8.720 -6.783 1.00 95.62 84 ILE A C 1
ATOM 663 O O . ILE A 1 84 ? 22.831 8.103 -5.723 1.00 95.62 84 ILE A O 1
ATOM 667 N N . ILE A 1 85 ? 21.772 8.546 -7.662 1.00 94.88 85 ILE A N 1
ATOM 668 C CA . ILE A 1 85 ? 20.646 7.644 -7.417 1.00 94.88 85 ILE A CA 1
ATOM 669 C C . ILE A 1 85 ? 21.114 6.190 -7.383 1.00 94.88 85 ILE A C 1
ATOM 671 O O . ILE A 1 85 ? 20.732 5.477 -6.467 1.00 94.88 85 ILE A O 1
ATOM 675 N N . ALA A 1 86 ? 21.995 5.760 -8.291 1.00 94.56 86 ALA A N 1
ATOM 676 C CA . ALA A 1 86 ? 22.544 4.401 -8.267 1.00 94.56 86 ALA A CA 1
ATOM 677 C C . ALA A 1 86 ? 23.328 4.102 -6.983 1.00 94.56 86 ALA A C 1
ATOM 679 O O . ALA A 1 86 ? 23.292 2.984 -6.482 1.00 94.56 86 ALA A O 1
ATOM 680 N N . ARG A 1 87 ? 24.014 5.107 -6.423 1.00 95.81 87 ARG A N 1
ATOM 681 C CA . ARG A 1 87 ? 24.689 4.972 -5.128 1.00 95.81 87 ARG A CA 1
ATOM 682 C C . ARG A 1 87 ? 23.706 4.925 -3.956 1.00 95.81 87 ARG A C 1
ATOM 684 O O . ARG A 1 87 ? 24.002 4.266 -2.967 1.00 95.81 87 ARG A O 1
ATOM 691 N N . ALA A 1 88 ? 22.600 5.661 -4.034 1.00 94.19 88 ALA A N 1
ATOM 692 C CA . ALA A 1 88 ? 21.598 5.721 -2.973 1.00 94.19 88 ALA A CA 1
ATOM 693 C C . ALA A 1 88 ? 20.622 4.532 -2.986 1.00 94.19 88 ALA A C 1
ATOM 695 O O . ALA A 1 88 ? 20.114 4.183 -1.929 1.00 94.19 88 ALA A O 1
ATOM 696 N N . PHE A 1 89 ? 20.377 3.929 -4.155 1.00 96.00 89 PHE A N 1
ATOM 697 C CA . PHE A 1 89 ? 19.408 2.849 -4.365 1.00 96.00 89 PHE A CA 1
ATOM 698 C C . PHE A 1 89 ? 20.002 1.647 -5.129 1.00 96.00 89 PHE A C 1
ATOM 700 O O . PHE A 1 89 ? 19.500 1.293 -6.202 1.00 96.00 89 PHE A O 1
ATOM 707 N N . PRO A 1 90 ? 21.105 1.039 -4.653 1.00 96.00 90 PRO A N 1
ATOM 708 C CA . PRO A 1 90 ? 21.746 -0.082 -5.340 1.00 96.00 90 PRO A CA 1
ATOM 709 C C . PRO A 1 90 ? 20.864 -1.336 -5.481 1.00 96.00 90 PRO A C 1
ATOM 711 O O . PRO A 1 90 ? 21.135 -2.150 -6.363 1.00 96.00 90 PRO A O 1
ATOM 714 N N . HIS A 1 91 ? 19.837 -1.517 -4.644 1.00 95.81 91 HIS A N 1
ATOM 715 C CA . HIS A 1 91 ? 18.979 -2.708 -4.650 1.00 95.81 91 HIS A CA 1
ATOM 716 C C . HIS A 1 91 ? 17.655 -2.513 -5.403 1.00 95.81 91 HIS A C 1
ATOM 718 O O . HIS A 1 91 ? 17.088 -3.479 -5.924 1.00 95.81 91 HIS A O 1
ATOM 724 N N . THR A 1 92 ? 17.154 -1.279 -5.479 1.00 95.62 92 THR A N 1
ATOM 725 C CA . THR A 1 92 ? 15.834 -0.981 -6.063 1.00 95.62 92 THR A CA 1
ATOM 726 C C . THR A 1 92 ? 15.879 -0.213 -7.385 1.00 95.62 92 THR A C 1
ATOM 728 O O . THR A 1 92 ? 14.876 -0.187 -8.102 1.00 95.62 92 THR A O 1
ATOM 731 N N . LEU A 1 93 ? 17.015 0.378 -7.770 1.00 95.44 93 LEU A N 1
ATOM 732 C CA . LEU A 1 93 ? 17.145 1.014 -9.083 1.00 95.44 93 LEU A CA 1
ATOM 733 C C . LEU A 1 93 ? 17.135 -0.033 -10.209 1.00 95.44 93 LEU A C 1
ATOM 735 O O . LEU A 1 93 ? 17.813 -1.054 -10.130 1.00 95.44 93 LEU A O 1
ATOM 739 N N . GLY A 1 94 ? 16.412 0.249 -11.296 1.00 94.75 94 GLY A N 1
ATOM 740 C CA . GLY A 1 94 ? 16.394 -0.613 -12.481 1.00 94.75 94 GLY A CA 1
ATOM 741 C C . GLY A 1 94 ? 15.393 -1.763 -12.414 1.00 94.75 94 GLY A C 1
ATOM 742 O O . GLY A 1 94 ? 15.339 -2.560 -13.348 1.00 94.75 94 GLY A O 1
ATOM 743 N N . GLN A 1 95 ? 14.575 -1.841 -11.358 1.00 95.12 95 GLN A N 1
ATOM 744 C CA . GLN A 1 95 ? 13.489 -2.821 -11.261 1.00 95.12 95 GLN A CA 1
ATOM 745 C C . GLN A 1 95 ? 12.537 -2.690 -12.466 1.00 95.12 95 GLN A C 1
ATOM 747 O O . GLN A 1 95 ? 12.289 -1.560 -12.909 1.00 95.12 95 GLN A O 1
ATOM 752 N N . PRO A 1 96 ? 12.029 -3.808 -13.015 1.00 95.50 96 PRO A N 1
ATOM 753 C CA . PRO A 1 96 ? 11.247 -3.813 -14.247 1.00 95.50 96 PRO A CA 1
ATOM 754 C C . PRO A 1 96 ? 9.867 -3.177 -14.067 1.00 95.50 96 PRO A C 1
ATOM 756 O O . PRO A 1 96 ? 9.239 -3.282 -13.011 1.00 95.50 96 PRO A O 1
ATOM 759 N N . LEU A 1 97 ? 9.364 -2.552 -15.130 1.00 94.81 97 LEU A N 1
ATOM 760 C CA . LEU A 1 97 ? 7.985 -2.077 -15.192 1.00 94.81 97 LEU A CA 1
ATOM 761 C C . LEU A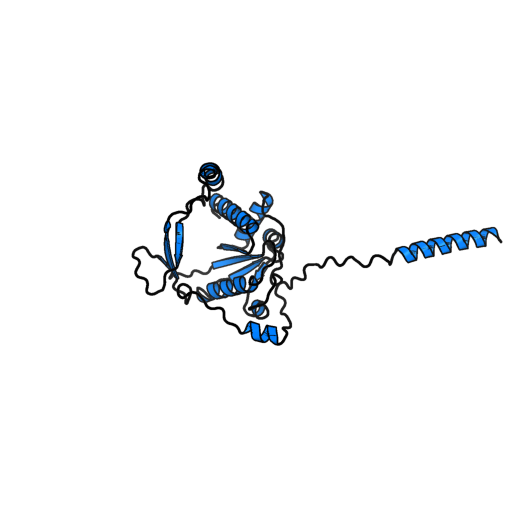 1 97 ? 7.014 -3.262 -15.243 1.00 94.81 97 LEU A C 1
ATOM 763 O O . LEU A 1 97 ? 7.145 -4.148 -16.080 1.00 94.81 97 LEU A O 1
ATOM 767 N N . ALA A 1 98 ? 6.008 -3.263 -14.368 1.00 94.25 98 ALA A N 1
ATOM 768 C CA . ALA A 1 98 ? 4.962 -4.280 -14.368 1.00 94.25 98 ALA A CA 1
ATOM 769 C C . ALA A 1 98 ? 3.768 -3.848 -15.233 1.00 94.25 98 ALA A C 1
ATOM 771 O O . ALA A 1 98 ? 3.148 -2.808 -14.990 1.00 94.25 98 ALA A O 1
ATOM 772 N N . HIS A 1 99 ? 3.402 -4.679 -16.207 1.00 93.50 99 HIS A N 1
ATOM 773 C CA . HIS A 1 99 ? 2.246 -4.489 -17.079 1.00 93.50 99 HIS A CA 1
ATOM 774 C C . HIS A 1 99 ? 1.170 -5.532 -16.779 1.00 93.50 99 HIS A C 1
ATOM 776 O O . HIS A 1 99 ? 1.371 -6.729 -16.974 1.00 93.50 99 HIS A O 1
ATOM 782 N N . PHE A 1 100 ? -0.002 -5.082 -16.327 1.00 93.88 100 PHE A N 1
ATOM 783 C CA . PHE A 1 100 ? -1.137 -5.967 -16.065 1.00 93.88 100 PHE A CA 1
ATOM 784 C C . PHE A 1 100 ? -1.915 -6.253 -17.345 1.00 93.88 100 PHE A C 1
ATOM 786 O O . PHE A 1 100 ? -2.457 -5.348 -17.986 1.00 93.88 100 PHE A O 1
ATOM 793 N N . LEU A 1 101 ? -2.011 -7.529 -17.693 1.00 92.00 101 LEU A N 1
ATOM 794 C CA . LEU A 1 101 ? -2.622 -7.985 -18.931 1.00 92.00 101 LEU A CA 1
ATOM 795 C C . LEU A 1 101 ? -4.050 -8.479 -18.698 1.00 92.00 101 LEU A C 1
ATOM 797 O O . LEU A 1 101 ? -4.399 -9.017 -17.649 1.00 92.00 101 LEU A O 1
ATOM 801 N N . ARG A 1 102 ? -4.902 -8.333 -19.717 1.00 87.38 102 ARG A N 1
ATOM 802 C CA . ARG A 1 102 ? -6.243 -8.939 -19.708 1.00 87.38 102 ARG A CA 1
ATOM 803 C C . ARG A 1 102 ? -6.132 -10.465 -19.685 1.00 87.38 102 ARG A C 1
ATOM 805 O O . ARG A 1 102 ? -5.221 -11.034 -20.283 1.00 87.38 102 ARG A O 1
ATOM 812 N N . ALA A 1 103 ? -7.137 -11.135 -19.126 1.00 82.00 103 ALA A N 1
ATOM 813 C CA . ALA A 1 103 ? -7.203 -12.599 -19.078 1.00 82.00 103 ALA A CA 1
ATOM 814 C C . ALA A 1 103 ? -7.156 -13.289 -20.460 1.00 82.00 103 ALA A C 1
ATOM 816 O O . ALA A 1 103 ? -6.836 -14.469 -20.553 1.00 82.00 103 ALA A O 1
ATOM 817 N N . THR A 1 104 ? -7.460 -12.581 -21.550 1.00 82.88 104 THR A N 1
ATOM 818 C CA . THR A 1 104 ? -7.401 -13.116 -22.920 1.00 82.88 104 THR A CA 1
ATOM 819 C C . THR A 1 104 ? -6.082 -12.831 -23.640 1.00 82.88 104 THR A C 1
ATOM 821 O O . THR A 1 104 ? -5.874 -13.348 -24.738 1.00 82.88 104 THR A O 1
ATOM 824 N N . ALA A 1 105 ? -5.193 -12.021 -23.057 1.00 83.38 105 ALA A N 1
ATOM 825 C CA . ALA A 1 105 ? -3.922 -11.669 -23.677 1.00 83.38 105 ALA A CA 1
ATOM 826 C C . ALA A 1 105 ? -3.016 -12.904 -23.785 1.00 83.38 105 ALA A C 1
ATOM 828 O O . ALA A 1 105 ? -2.856 -13.654 -22.818 1.00 83.38 105 ALA A O 1
ATOM 829 N N . LYS A 1 106 ? -2.433 -13.108 -24.969 1.00 81.44 106 LYS A N 1
ATOM 830 C CA . LYS A 1 106 ? -1.464 -14.170 -25.255 1.00 81.44 106 LYS A CA 1
ATOM 831 C C . LYS A 1 106 ? -0.089 -13.530 -25.412 1.00 81.44 106 LYS A C 1
ATOM 833 O O . LYS A 1 106 ? 0.285 -13.149 -26.515 1.00 81.44 106 LYS A O 1
ATOM 838 N N . VAL A 1 107 ? 0.613 -13.374 -24.297 1.00 84.81 107 VAL A N 1
ATOM 839 C CA . VAL A 1 107 ? 1.988 -12.866 -24.241 1.00 84.81 107 VAL A CA 1
ATOM 840 C C . VAL A 1 107 ? 2.850 -14.005 -23.707 1.00 84.81 107 VAL A C 1
ATOM 842 O O . VAL A 1 107 ? 2.489 -14.602 -22.694 1.00 84.81 107 VAL A O 1
ATOM 845 N N . ALA A 1 108 ? 3.913 -14.363 -24.431 1.00 81.56 108 ALA A N 1
ATOM 846 C CA . ALA A 1 108 ? 4.700 -15.569 -24.160 1.00 81.56 108 ALA A CA 1
ATOM 847 C C . ALA A 1 108 ? 5.388 -15.528 -22.787 1.00 81.56 108 ALA A C 1
ATOM 849 O O . ALA A 1 108 ? 5.382 -16.529 -22.078 1.00 81.56 108 ALA A O 1
ATOM 850 N N . ASP A 1 109 ? 5.880 -14.353 -22.394 1.00 84.31 109 ASP A N 1
ATOM 851 C CA . ASP A 1 109 ? 6.639 -14.149 -21.155 1.00 84.31 109 ASP A CA 1
ATOM 852 C C . ASP A 1 109 ? 5.768 -13.637 -19.993 1.00 84.31 109 ASP A C 1
ATOM 854 O O . ASP A 1 109 ? 6.272 -13.205 -18.955 1.00 84.31 109 ASP A O 1
ATOM 858 N N . ALA A 1 110 ? 4.439 -13.674 -20.147 1.00 87.56 110 ALA A N 1
ATOM 859 C CA . ALA A 1 110 ? 3.532 -13.252 -19.091 1.00 87.56 110 ALA A CA 1
ATOM 860 C C . ALA A 1 110 ? 3.505 -14.267 -17.946 1.00 87.56 110 ALA A C 1
ATOM 862 O O . ALA A 1 110 ? 3.182 -15.443 -18.122 1.00 87.56 110 ALA A O 1
ATOM 863 N N . GLN A 1 111 ? 3.750 -13.771 -16.741 1.00 90.06 111 GLN A N 1
ATOM 864 C CA . GLN A 1 111 ? 3.589 -14.521 -15.510 1.00 90.06 111 GLN A CA 1
ATOM 865 C C . GLN A 1 111 ? 2.108 -14.558 -15.140 1.00 90.06 111 GLN A C 1
ATOM 867 O O . GLN A 1 111 ? 1.438 -13.523 -15.072 1.00 90.06 111 GLN A O 1
ATOM 872 N N . ILE A 1 112 ? 1.586 -15.760 -14.906 1.00 89.00 112 ILE A N 1
ATOM 873 C CA . ILE A 1 112 ? 0.214 -15.965 -14.445 1.00 89.00 112 ILE A CA 1
ATOM 874 C C . ILE A 1 112 ? 0.275 -16.301 -12.960 1.00 89.00 112 ILE A C 1
ATOM 876 O O . ILE A 1 112 ? 0.751 -17.367 -12.578 1.00 89.00 112 ILE A O 1
ATOM 880 N N . ILE A 1 113 ? -0.221 -15.392 -12.127 1.00 87.31 113 ILE A N 1
ATOM 881 C CA . ILE A 1 113 ? -0.278 -15.588 -10.682 1.00 87.31 113 ILE A CA 1
ATOM 882 C C . ILE A 1 113 ? -1.540 -16.393 -10.374 1.00 87.31 113 ILE A C 1
ATOM 884 O O . ILE A 1 113 ? -2.658 -15.889 -10.496 1.00 87.31 113 ILE A O 1
ATOM 888 N N . THR A 1 114 ? -1.353 -17.661 -10.011 1.00 84.50 114 THR A N 1
ATOM 889 C CA . THR A 1 114 ? -2.430 -18.577 -9.591 1.00 84.50 114 THR A CA 1
ATOM 890 C C . THR A 1 114 ? -2.311 -19.007 -8.135 1.00 84.50 114 THR A C 1
ATOM 892 O O . THR A 1 114 ? -3.260 -19.544 -7.567 1.00 84.50 114 THR A O 1
ATOM 895 N N . GLU A 1 115 ? -1.139 -18.814 -7.536 1.00 88.81 115 GLU A N 1
ATOM 896 C CA . GLU A 1 115 ? -0.892 -19.135 -6.138 1.00 88.81 115 GLU A CA 1
ATOM 897 C C . GLU A 1 115 ? -1.197 -17.924 -5.262 1.00 88.81 115 GLU A C 1
ATOM 899 O O . GLU A 1 115 ? -0.725 -16.813 -5.505 1.00 88.81 115 GLU A O 1
ATOM 904 N N . HIS A 1 116 ? -1.988 -18.157 -4.219 1.00 92.25 116 HIS A N 1
ATOM 905 C CA . HIS A 1 116 ? -2.406 -17.127 -3.276 1.00 92.25 116 HIS A CA 1
ATOM 906 C C . HIS A 1 116 ? -2.147 -17.612 -1.845 1.00 92.25 116 HIS A C 1
ATOM 908 O O . HIS A 1 116 ? -3.086 -18.012 -1.145 1.00 92.25 116 HIS A O 1
ATOM 914 N N . PRO A 1 117 ? -0.877 -17.651 -1.396 1.00 95.31 117 PRO A N 1
ATOM 915 C CA . PRO A 1 117 ? -0.566 -17.986 -0.012 1.00 95.31 117 PRO A CA 1
ATOM 916 C C . PRO A 1 117 ? -1.228 -16.989 0.945 1.00 95.31 117 PRO A C 1
ATOM 918 O O . PRO A 1 117 ? -1.610 -15.885 0.558 1.00 95.31 117 PRO A O 1
ATOM 921 N N . ALA A 1 118 ? -1.394 -17.403 2.202 1.00 97.50 118 ALA A N 1
ATOM 922 C CA . ALA A 1 118 ? -1.900 -16.503 3.227 1.00 97.50 118 ALA A CA 1
ATOM 923 C C . ALA A 1 118 ? -0.821 -15.460 3.539 1.00 97.50 118 ALA A C 1
ATOM 925 O O . ALA A 1 118 ? 0.263 -15.836 3.980 1.00 97.50 118 ALA A O 1
ATOM 926 N N . ILE A 1 119 ? -1.136 -14.188 3.315 1.00 98.06 119 ILE A N 1
ATOM 927 C CA . ILE A 1 119 ? -0.242 -13.055 3.535 1.00 98.06 119 ILE A CA 1
ATOM 928 C C . ILE A 1 119 ? -0.853 -12.036 4.493 1.00 98.06 119 ILE A C 1
ATOM 930 O O . ILE A 1 119 ? -2.075 -11.895 4.623 1.00 98.06 119 ILE A O 1
ATOM 934 N N . ARG A 1 120 ? 0.016 -11.281 5.150 1.00 98.56 120 ARG A N 1
ATOM 935 C CA . ARG A 1 120 ? -0.329 -10.189 6.044 1.00 98.56 120 ARG A CA 1
ATOM 936 C C . ARG A 1 120 ? 0.255 -8.890 5.521 1.00 98.56 120 ARG A C 1
ATOM 938 O O . ARG A 1 120 ? 1.463 -8.746 5.387 1.00 98.56 120 ARG A O 1
ATOM 945 N N . VAL A 1 121 ? -0.609 -7.916 5.280 1.00 98.75 121 VAL A N 1
ATOM 946 C CA . VAL A 1 121 ? -0.214 -6.614 4.741 1.00 98.75 121 VAL A CA 1
ATOM 947 C C . VAL A 1 121 ? -0.480 -5.531 5.775 1.00 98.75 121 VAL A C 1
ATOM 949 O O . VAL A 1 121 ? -1.547 -5.489 6.386 1.00 98.75 121 VAL A O 1
ATOM 952 N N . GLY A 1 122 ? 0.494 -4.651 5.981 1.00 98.62 122 GLY A N 1
ATOM 953 C CA . GLY A 1 122 ? 0.329 -3.415 6.736 1.00 98.62 122 GLY A CA 1
ATOM 954 C C . GLY A 1 122 ? -0.064 -2.260 5.821 1.00 98.62 122 GLY A C 1
ATOM 955 O O . GLY A 1 122 ? 0.401 -2.183 4.687 1.00 98.62 122 GLY A O 1
ATOM 956 N N . ILE A 1 123 ? -0.882 -1.330 6.306 1.00 98.50 123 ILE A N 1
ATOM 957 C CA . ILE A 1 123 ? -1.265 -0.122 5.568 1.00 98.50 123 ILE A CA 1
ATOM 958 C C . ILE A 1 123 ? -1.246 1.110 6.471 1.00 98.50 123 ILE A C 1
ATOM 960 O O . ILE A 1 123 ? -1.701 1.066 7.613 1.00 98.50 123 ILE A O 1
ATOM 964 N N . VAL A 1 124 ? -0.716 2.225 5.970 1.00 97.25 124 VAL A N 1
ATOM 965 C CA . VAL A 1 124 ? -0.584 3.470 6.737 1.00 97.25 124 VAL A CA 1
ATOM 966 C C . VAL A 1 124 ? -0.889 4.694 5.878 1.00 97.25 124 VAL A C 1
ATOM 968 O O . VAL A 1 124 ? -0.457 4.798 4.729 1.00 97.25 124 VAL A O 1
ATOM 971 N N . PHE A 1 125 ? -1.617 5.656 6.449 1.00 95.75 125 PHE A N 1
ATOM 972 C CA . PHE A 1 125 ? -1.767 6.984 5.859 1.00 95.75 125 PHE A CA 1
ATOM 973 C C . PHE A 1 125 ? -0.606 7.895 6.264 1.00 95.75 125 PHE A C 1
ATOM 975 O O . PHE A 1 125 ? -0.365 8.123 7.448 1.00 95.75 125 PHE A O 1
ATOM 982 N N . SER A 1 126 ? 0.056 8.497 5.280 1.00 92.62 126 SER A N 1
ATOM 983 C CA . SER A 1 126 ? 1.152 9.445 5.476 1.00 92.62 126 SER A CA 1
ATOM 984 C C . SER A 1 126 ? 0.876 10.761 4.743 1.00 92.62 126 SER A C 1
ATOM 986 O O . SER A 1 126 ? 0.416 10.799 3.600 1.00 92.62 126 SER A O 1
ATOM 988 N N . GLY A 1 127 ? 1.156 11.883 5.404 1.00 87.94 127 GLY A N 1
ATOM 989 C CA . GLY A 1 127 ? 1.071 13.206 4.799 1.00 87.94 127 GLY A CA 1
ATOM 990 C C . GLY A 1 127 ? -0.326 13.824 4.851 1.00 87.94 127 GLY A C 1
ATOM 991 O O . GLY A 1 127 ? -1.037 13.735 5.853 1.00 87.94 127 GLY A O 1
ATOM 992 N N . ARG A 1 128 ? -0.700 14.586 3.814 1.00 89.00 128 ARG A N 1
ATOM 993 C CA . ARG A 1 128 ? -1.972 15.335 3.768 1.00 89.00 128 ARG A CA 1
ATOM 994 C C . ARG A 1 128 ? -3.119 14.431 3.322 1.00 89.00 128 ARG A C 1
ATOM 996 O O . ARG A 1 128 ? -2.944 13.624 2.422 1.00 89.00 128 ARG A O 1
ATOM 1003 N N . GLN A 1 129 ? -4.297 14.627 3.917 1.00 89.62 129 GLN A N 1
ATOM 1004 C CA . GLN A 1 129 ? -5.500 13.908 3.496 1.00 89.62 129 GLN A CA 1
ATOM 1005 C C . GLN A 1 129 ? -5.864 14.246 2.048 1.00 89.62 129 GLN A C 1
ATOM 1007 O O . GLN A 1 129 ? -5.766 15.405 1.634 1.00 89.62 129 GLN A O 1
ATOM 1012 N N . ALA A 1 130 ? -6.351 13.242 1.332 1.00 90.88 130 ALA A N 1
ATOM 1013 C CA . ALA A 1 130 ? -6.933 13.376 0.007 1.00 90.88 130 ALA A CA 1
ATOM 1014 C C . ALA A 1 130 ? -8.220 12.534 -0.073 1.00 90.88 130 ALA A C 1
ATOM 1016 O O . ALA A 1 130 ? -8.298 11.483 0.570 1.00 90.88 130 ALA A O 1
ATOM 1017 N N . PRO A 1 131 ? -9.246 12.970 -0.826 1.00 94.31 131 PRO A N 1
ATOM 1018 C CA . PRO A 1 131 ? -10.414 12.137 -1.097 1.00 94.31 131 PRO A CA 1
ATOM 1019 C C . PRO A 1 131 ? -10.009 10.803 -1.741 1.00 94.31 131 PRO A C 1
ATOM 1021 O O . PRO A 1 131 ? -9.151 10.783 -2.619 1.00 94.31 131 PRO A O 1
ATOM 1024 N N . GLY A 1 132 ? -10.635 9.702 -1.313 1.00 95.50 132 GLY A N 1
ATOM 1025 C CA . GLY A 1 132 ? -10.402 8.362 -1.866 1.00 95.50 132 GLY A CA 1
ATOM 1026 C C . GLY A 1 132 ? -9.484 7.453 -1.044 1.00 95.50 132 GLY A C 1
ATOM 1027 O O . GLY A 1 132 ? -9.414 6.267 -1.345 1.00 95.50 132 GLY A O 1
ATOM 1028 N N . GLY A 1 133 ? -8.838 7.944 0.023 1.00 95.88 133 GLY A N 1
ATOM 1029 C CA . GLY A 1 133 ? -7.968 7.113 0.872 1.00 95.88 133 GLY A CA 1
ATOM 1030 C C . GLY A 1 133 ? -8.666 5.886 1.465 1.00 95.88 133 GLY A C 1
ATOM 1031 O O . GLY A 1 133 ? -8.107 4.792 1.439 1.00 95.88 133 GLY A O 1
ATOM 1032 N N . HIS A 1 134 ? -9.910 6.035 1.934 1.00 97.31 134 HIS A N 1
ATOM 1033 C CA . HIS A 1 134 ? -10.707 4.898 2.414 1.00 97.31 134 HIS A CA 1
ATOM 1034 C C . HIS A 1 134 ? -10.975 3.867 1.312 1.00 97.31 134 HIS A C 1
ATOM 1036 O O . HIS A 1 134 ? -10.928 2.672 1.582 1.00 97.31 134 HIS A O 1
ATOM 1042 N N . ASN A 1 135 ? -11.176 4.302 0.064 1.00 98.00 135 ASN A N 1
ATOM 1043 C CA . ASN A 1 135 ? -11.376 3.393 -1.065 1.00 98.00 135 ASN A CA 1
ATOM 1044 C C . ASN A 1 135 ? -10.101 2.629 -1.442 1.00 98.00 135 ASN A C 1
ATOM 1046 O O . ASN A 1 135 ? -10.212 1.514 -1.938 1.00 98.00 135 ASN A O 1
ATOM 1050 N N . VAL A 1 136 ? -8.909 3.180 -1.184 1.00 97.81 136 VAL A N 1
ATOM 1051 C CA . VAL A 1 136 ? -7.654 2.425 -1.343 1.00 97.81 136 VAL A CA 1
ATOM 1052 C C . VAL A 1 136 ? -7.584 1.290 -0.321 1.00 97.81 136 VAL A C 1
ATOM 1054 O O . VAL A 1 136 ? -7.289 0.160 -0.698 1.00 97.81 136 VAL A O 1
ATOM 1057 N N . ILE A 1 137 ? -7.913 1.559 0.951 1.00 98.12 137 ILE A N 1
ATOM 1058 C CA . ILE A 1 137 ? -7.973 0.516 1.992 1.00 98.12 137 ILE A CA 1
ATOM 1059 C C . ILE A 1 137 ? -9.038 -0.527 1.637 1.00 98.12 137 ILE A C 1
ATOM 1061 O O . ILE A 1 137 ? -8.763 -1.721 1.715 1.00 98.12 137 ILE A O 1
ATOM 1065 N N . TRP A 1 138 ? -10.227 -0.091 1.213 1.00 98.12 138 TRP A N 1
ATOM 1066 C CA . TRP A 1 138 ? -11.304 -0.992 0.804 1.00 98.12 138 TRP A CA 1
ATOM 1067 C C . TRP A 1 138 ? -10.891 -1.872 -0.383 1.00 98.12 138 TRP A C 1
ATOM 1069 O O . TRP A 1 138 ? -11.018 -3.088 -0.301 1.00 98.12 138 TRP A O 1
ATOM 1079 N N . GLY A 1 139 ? -10.329 -1.292 -1.446 1.00 97.69 139 GLY A N 1
ATOM 1080 C CA . GLY A 1 139 ? -9.867 -2.051 -2.609 1.00 97.69 139 GLY A CA 1
ATOM 1081 C C . GLY A 1 139 ? -8.758 -3.047 -2.266 1.00 97.69 139 GLY A C 1
ATOM 1082 O O . GLY A 1 139 ? -8.794 -4.183 -2.732 1.00 97.69 139 GLY A O 1
ATOM 1083 N N . LEU A 1 140 ? -7.806 -2.657 -1.410 1.00 98.00 140 LEU A N 1
ATOM 1084 C CA . LEU A 1 140 ? -6.753 -3.557 -0.937 1.00 98.00 140 LEU A CA 1
ATOM 1085 C C . LEU A 1 140 ? -7.323 -4.702 -0.090 1.00 98.00 140 LEU A C 1
ATOM 1087 O O . LEU A 1 140 ? -6.924 -5.848 -0.272 1.00 98.00 140 LEU A O 1
ATOM 1091 N N . TYR A 1 141 ? -8.262 -4.404 0.811 1.00 98.25 141 TYR A N 1
ATOM 1092 C CA . TYR A 1 141 ? -8.947 -5.405 1.627 1.00 98.25 141 TYR A CA 1
ATOM 1093 C C . TYR A 1 141 ? -9.673 -6.440 0.760 1.00 98.25 141 TYR A C 1
ATOM 1095 O O . TYR A 1 141 ? -9.436 -7.637 0.915 1.00 98.25 141 TYR A O 1
ATOM 1103 N N . GLU A 1 142 ? -10.493 -5.984 -0.189 1.00 96.62 142 GLU A N 1
ATOM 1104 C CA . GLU A 1 142 ? -11.228 -6.855 -1.115 1.00 96.62 142 GLU A CA 1
ATOM 1105 C C . GLU A 1 142 ? -10.265 -7.717 -1.938 1.00 96.62 142 GLU A C 1
ATOM 1107 O O . GLU A 1 142 ? -10.422 -8.934 -1.985 1.00 96.62 142 GLU A O 1
ATOM 1112 N N . ALA A 1 143 ? -9.218 -7.120 -2.521 1.00 95.56 143 ALA A N 1
ATOM 1113 C CA . ALA A 1 143 ? -8.225 -7.855 -3.307 1.00 95.56 143 ALA A CA 1
ATOM 1114 C C . ALA A 1 143 ? -7.525 -8.945 -2.479 1.00 95.56 143 ALA A C 1
ATOM 1116 O O . ALA A 1 143 ? -7.362 -10.077 -2.938 1.00 95.56 143 ALA A O 1
ATOM 1117 N N . LEU A 1 144 ? -7.150 -8.637 -1.233 1.00 96.81 144 LEU A N 1
ATOM 1118 C CA . LEU A 1 144 ? -6.558 -9.613 -0.322 1.00 96.81 144 LEU A CA 1
ATOM 1119 C C . LEU A 1 144 ? -7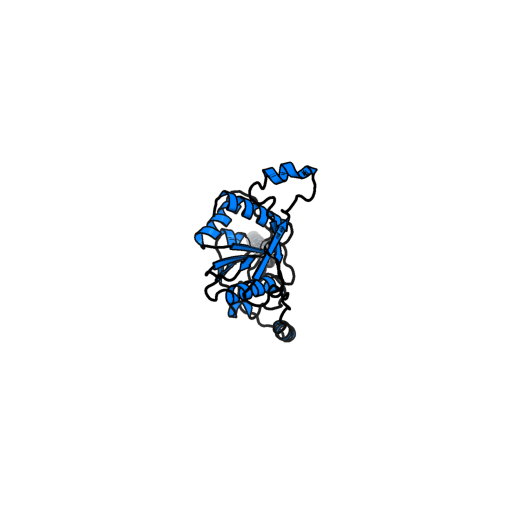.534 -10.750 -0.009 1.00 96.81 144 LEU A C 1
ATOM 1121 O O . LEU A 1 144 ? -7.143 -11.914 -0.099 1.00 96.81 144 LEU A O 1
ATOM 1125 N N . LYS A 1 145 ? -8.790 -10.442 0.330 1.00 96.50 145 LYS A N 1
ATOM 1126 C CA . LYS A 1 145 ? -9.790 -11.456 0.693 1.00 96.50 145 LYS A CA 1
ATOM 1127 C C . LYS A 1 145 ? -10.207 -12.332 -0.486 1.00 96.50 145 LYS A C 1
ATOM 1129 O O . LYS A 1 145 ? -10.366 -13.536 -0.295 1.00 96.50 145 LYS A O 1
ATOM 1134 N N . VAL A 1 146 ? -10.320 -11.760 -1.685 1.00 94.88 146 VAL A N 1
ATOM 1135 C CA . VAL A 1 146 ? -10.629 -12.488 -2.925 1.00 94.88 146 VAL A CA 1
ATOM 1136 C C . VAL A 1 146 ? -9.520 -13.481 -3.276 1.00 94.88 146 VAL A C 1
ATOM 1138 O O . VAL A 1 146 ? -9.824 -14.610 -3.653 1.00 94.88 146 VAL A O 1
ATOM 1141 N N . HIS A 1 147 ? -8.245 -13.111 -3.109 1.00 94.25 147 HIS A N 1
ATOM 1142 C CA . HIS A 1 147 ? -7.126 -14.029 -3.343 1.00 94.25 147 HIS A CA 1
ATOM 1143 C C . HIS A 1 147 ? -7.047 -15.144 -2.293 1.00 94.25 147 HIS A C 1
ATOM 1145 O O . HIS A 1 147 ? -6.877 -16.311 -2.643 1.00 94.25 147 HIS A O 1
ATOM 1151 N N . ASN A 1 148 ? -7.170 -14.806 -1.007 1.00 96.25 148 ASN A N 1
ATOM 1152 C CA . ASN A 1 148 ? -7.188 -15.786 0.074 1.00 96.25 148 ASN A CA 1
ATOM 1153 C C . ASN A 1 148 ? -7.891 -15.215 1.314 1.00 96.25 148 ASN A C 1
ATOM 1155 O O . ASN A 1 148 ? -7.436 -14.241 1.912 1.00 96.25 148 ASN A O 1
ATOM 1159 N N . ALA A 1 149 ? -8.965 -15.866 1.768 1.00 96.62 149 ALA A N 1
ATOM 1160 C CA . ALA A 1 149 ? -9.746 -15.418 2.925 1.00 96.62 149 ALA A CA 1
ATOM 1161 C C . ALA A 1 149 ? -8.929 -15.310 4.232 1.00 96.62 149 ALA A C 1
ATOM 1163 O O . ALA A 1 149 ? -9.290 -14.533 5.123 1.00 96.62 149 ALA A O 1
ATOM 1164 N N . LYS A 1 150 ? -7.819 -16.061 4.339 1.00 97.88 150 LYS A N 1
ATOM 1165 C CA . LYS A 1 150 ? -6.885 -16.026 5.478 1.00 97.88 150 LYS A CA 1
ATOM 1166 C C . LYS A 1 150 ? -5.950 -14.815 5.466 1.00 97.88 150 LYS A C 1
ATOM 1168 O O . LYS A 1 150 ? -5.241 -14.620 6.447 1.00 97.88 150 LYS A O 1
ATOM 1173 N N . ASN A 1 151 ? -5.937 -14.022 4.394 1.00 98.44 151 ASN A N 1
ATOM 1174 C CA . ASN A 1 151 ? -5.139 -12.805 4.339 1.00 98.44 151 ASN A CA 1
ATOM 1175 C C . ASN A 1 151 ? -5.603 -11.803 5.396 1.00 98.44 151 ASN A C 1
ATOM 1177 O O . ASN A 1 151 ? -6.805 -11.658 5.643 1.00 98.44 151 ASN A O 1
ATOM 1181 N N . THR A 1 152 ? -4.659 -11.075 5.982 1.00 98.50 152 THR A N 1
ATOM 1182 C CA . THR A 1 152 ? -4.935 -10.062 7.010 1.00 98.50 152 THR A CA 1
ATOM 1183 C C . THR A 1 152 ? -4.443 -8.699 6.541 1.00 98.50 152 THR A C 1
ATOM 1185 O O . THR A 1 152 ? -3.332 -8.585 6.026 1.00 98.50 152 THR A O 1
ATOM 1188 N N . LEU A 1 153 ? -5.251 -7.660 6.758 1.00 98.81 153 LEU A N 1
ATOM 1189 C CA . LEU A 1 153 ? -4.867 -6.270 6.525 1.00 98.81 153 LEU A CA 1
ATOM 1190 C C . LEU A 1 153 ? -4.831 -5.525 7.861 1.00 98.81 153 LEU A C 1
ATOM 1192 O O . LEU A 1 153 ? -5.856 -5.396 8.528 1.00 98.81 153 LEU A O 1
ATOM 1196 N N . LEU A 1 154 ? -3.654 -5.034 8.245 1.00 98.69 154 LEU A N 1
ATOM 1197 C CA . LEU A 1 154 ? -3.438 -4.275 9.475 1.00 98.69 154 LEU A CA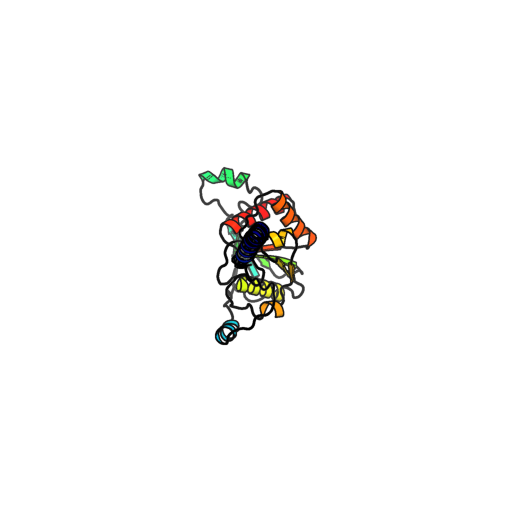 1
ATOM 1198 C C . LEU A 1 154 ? -3.262 -2.791 9.148 1.00 98.69 154 LEU A C 1
ATOM 1200 O O . LEU A 1 154 ? -2.287 -2.398 8.512 1.00 98.69 154 LEU A O 1
ATOM 1204 N N . GLY A 1 155 ? -4.193 -1.956 9.596 1.00 98.38 155 GLY A N 1
ATOM 1205 C CA . GLY A 1 155 ? -4.090 -0.505 9.493 1.00 98.38 155 GLY A CA 1
ATOM 1206 C C . GLY A 1 155 ? -3.333 0.098 10.673 1.00 98.38 155 GLY A C 1
ATOM 1207 O O . GLY A 1 155 ? -3.721 -0.107 11.820 1.00 98.38 155 GLY A O 1
ATOM 1208 N N . PHE A 1 156 ? -2.277 0.868 10.413 1.00 98.06 156 PHE A N 1
ATOM 1209 C CA . PHE A 1 156 ? -1.524 1.574 11.452 1.00 98.06 156 PHE A CA 1
ATOM 1210 C C . PHE A 1 156 ? -2.216 2.876 11.868 1.00 98.06 156 PHE A C 1
ATOM 1212 O O . PHE A 1 156 ? -2.484 3.747 11.037 1.00 98.06 156 PHE A O 1
ATOM 1219 N N . LEU A 1 157 ? -2.484 3.011 13.168 1.00 96.62 157 LEU A N 1
ATOM 1220 C CA . LEU A 1 157 ? -3.258 4.107 13.744 1.00 96.62 157 LEU A CA 1
ATOM 1221 C C . LEU A 1 157 ? -2.390 5.336 14.023 1.00 96.62 157 LEU A C 1
ATOM 1223 O O . LEU A 1 157 ? -1.470 5.286 14.832 1.00 96.62 157 LEU A O 1
ATOM 1227 N N . GLY A 1 158 ? -2.738 6.473 13.430 1.00 94.06 158 GLY A N 1
ATOM 1228 C CA . GLY A 1 158 ? -2.030 7.734 13.615 1.00 94.06 158 GLY A CA 1
ATOM 1229 C C . GLY A 1 158 ? -0.771 7.825 12.760 1.00 94.06 158 GLY A C 1
ATOM 1230 O O . GLY A 1 158 ? 0.242 8.324 13.228 1.00 94.06 158 GLY A O 1
ATOM 1231 N N . GLY A 1 159 ? -0.815 7.340 11.517 1.00 94.00 159 GLY A N 1
ATOM 1232 C CA . GLY A 1 159 ? 0.292 7.477 10.567 1.00 94.00 159 GLY A CA 1
ATOM 1233 C C . GLY A 1 159 ? 1.578 6.757 10.989 1.00 94.00 159 GLY A C 1
ATOM 1234 O O . GLY A 1 159 ? 1.533 5.669 11.564 1.00 94.00 159 GLY A O 1
ATOM 1235 N N . SER A 1 160 ? 2.736 7.342 10.678 1.00 93.62 160 SER A N 1
ATOM 1236 C CA . SER A 1 160 ? 4.050 6.737 10.953 1.00 93.62 160 SER A CA 1
ATOM 1237 C C . SER A 1 160 ? 4.356 6.603 12.44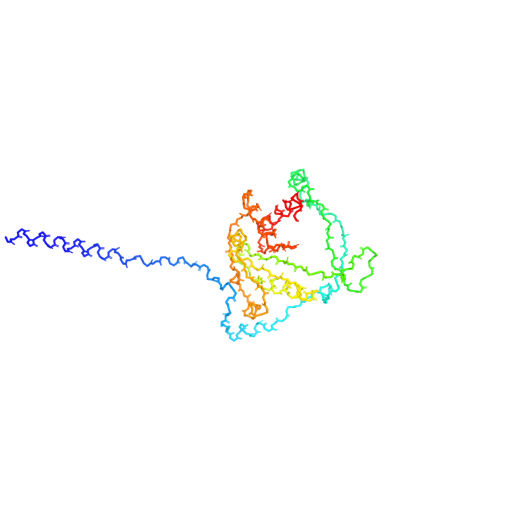3 1.00 93.62 160 SER A C 1
ATOM 1239 O O . SER A 1 160 ? 5.004 5.638 12.833 1.00 93.62 160 SER A O 1
ATOM 1241 N N . GLU A 1 161 ? 3.830 7.478 13.304 1.00 93.81 161 GLU A N 1
ATOM 1242 C CA . GLU A 1 161 ? 3.929 7.280 14.759 1.00 93.81 161 GLU A CA 1
ATOM 1243 C C . GLU A 1 161 ? 3.235 5.981 15.195 1.00 93.81 161 GLU A C 1
ATOM 1245 O O . GLU A 1 161 ? 3.758 5.234 16.025 1.00 93.81 161 GLU A O 1
ATOM 1250 N N . GLY A 1 162 ? 2.085 5.676 14.585 1.00 95.88 162 GLY A N 1
ATOM 1251 C CA . GLY A 1 162 ? 1.384 4.404 14.740 1.00 95.88 162 GLY A CA 1
ATOM 1252 C C . GLY A 1 162 ? 2.196 3.206 14.281 1.00 95.88 162 GLY A C 1
ATOM 1253 O O . GLY A 1 162 ? 2.236 2.192 14.976 1.00 95.88 162 GLY A O 1
ATOM 1254 N N . LEU A 1 163 ? 2.874 3.345 13.138 1.00 96.81 163 LEU A N 1
ATOM 1255 C CA . LEU A 1 163 ? 3.787 2.337 12.598 1.00 96.81 163 LEU A CA 1
ATOM 1256 C C . LEU A 1 163 ? 4.920 2.034 13.582 1.00 96.81 163 LEU A C 1
ATOM 1258 O O . LEU A 1 163 ? 5.106 0.880 13.960 1.00 96.81 163 LEU A O 1
ATOM 1262 N N . PHE A 1 164 ? 5.626 3.058 14.065 1.00 96.00 164 PHE A N 1
ATOM 1263 C CA . PHE A 1 164 ? 6.744 2.878 14.997 1.00 96.00 164 PHE A CA 1
ATOM 1264 C C . PHE A 1 164 ? 6.298 2.291 16.340 1.00 96.00 164 PHE A C 1
ATOM 1266 O O . PHE A 1 164 ? 7.005 1.476 16.930 1.00 96.00 164 PHE A O 1
ATOM 1273 N N . ALA A 1 165 ? 5.115 2.686 16.816 1.00 96.69 165 ALA A N 1
ATOM 1274 C CA . ALA A 1 165 ? 4.534 2.190 18.060 1.00 96.69 165 ALA A CA 1
ATOM 1275 C C . ALA A 1 165 ? 3.777 0.858 17.904 1.00 96.69 165 ALA A C 1
ATOM 1277 O O . ALA A 1 165 ? 3.214 0.378 18.887 1.00 96.69 165 ALA A O 1
ATOM 1278 N N . GLN A 1 166 ? 3.722 0.287 16.693 1.00 97.50 166 GLN A N 1
ATOM 1279 C CA . GLN A 1 166 ? 2.970 -0.932 16.362 1.00 97.50 166 GLN A CA 1
ATOM 1280 C C . GLN A 1 166 ? 1.481 -0.862 16.753 1.00 97.50 166 GLN A C 1
ATOM 1282 O O . GLN A 1 166 ? 0.843 -1.872 17.054 1.00 97.50 166 GLN A O 1
ATOM 1287 N N . LYS A 1 167 ? 0.900 0.342 16.743 1.00 97.56 167 LYS A N 1
ATOM 1288 C CA . LYS A 1 167 ? -0.520 0.555 17.031 1.00 97.56 167 LYS A CA 1
ATOM 1289 C C . LYS A 1 167 ? -1.324 0.228 15.786 1.00 97.56 167 LYS A C 1
ATOM 1291 O O . LYS A 1 167 ? -1.323 1.000 14.829 1.00 97.56 167 LYS A O 1
ATOM 1296 N N . THR A 1 168 ? -1.998 -0.913 15.807 1.00 97.81 168 THR A N 1
ATOM 1297 C CA . THR A 1 168 ? -2.721 -1.441 14.651 1.00 97.81 168 THR A CA 1
ATOM 1298 C C . THR A 1 168 ? -4.201 -1.654 14.943 1.00 97.81 168 THR A C 1
ATOM 1300 O O . THR A 1 168 ? -4.612 -1.850 16.085 1.00 97.81 168 THR A O 1
ATOM 1303 N N . LEU A 1 169 ? -4.989 -1.614 13.874 1.00 97.50 169 LEU A N 1
ATOM 1304 C CA . LEU A 1 169 ? -6.378 -2.041 13.797 1.00 97.50 169 LEU A CA 1
ATOM 1305 C C . LEU A 1 169 ? -6.484 -3.038 12.642 1.00 97.50 169 LEU A C 1
ATOM 1307 O O . LEU A 1 169 ? -6.069 -2.729 11.524 1.00 97.50 169 LEU A O 1
ATOM 1311 N N . GLU A 1 170 ? -7.039 -4.222 12.888 1.00 98.00 170 GLU A N 1
ATOM 1312 C CA . GLU A 1 170 ? -7.357 -5.147 11.799 1.00 98.00 170 GLU A CA 1
ATOM 1313 C C . GLU A 1 170 ? -8.548 -4.613 10.996 1.00 98.00 170 GLU A C 1
ATOM 1315 O O . GLU A 1 170 ? -9.592 -4.274 11.554 1.00 98.00 170 GLU A O 1
ATOM 1320 N N . ILE A 1 171 ? -8.378 -4.517 9.678 1.00 98.31 171 ILE A N 1
ATOM 1321 C CA . ILE A 1 171 ? -9.432 -4.060 8.776 1.00 98.31 171 ILE A CA 1
ATOM 1322 C C . ILE A 1 171 ? -10.388 -5.219 8.501 1.00 98.31 171 ILE A C 1
ATOM 1324 O O . ILE A 1 171 ? -9.969 -6.281 8.038 1.00 98.31 171 ILE A O 1
ATOM 1328 N N . THR A 1 172 ? -11.676 -4.994 8.748 1.00 97.31 172 THR A N 1
ATOM 1329 C CA . THR A 1 172 ? -12.770 -5.941 8.497 1.00 97.31 172 THR A CA 1
ATOM 1330 C C . THR A 1 172 ? -13.908 -5.262 7.734 1.00 97.31 172 THR A C 1
ATOM 1332 O O . THR A 1 172 ? -13.946 -4.033 7.627 1.00 97.31 172 THR A O 1
ATOM 1335 N N . ASP A 1 173 ? -14.858 -6.048 7.224 1.00 95.69 173 ASP A N 1
ATOM 1336 C CA . ASP A 1 173 ? -16.075 -5.519 6.598 1.00 95.69 173 ASP A CA 1
ATOM 1337 C C . ASP A 1 173 ? -16.845 -4.561 7.517 1.00 95.69 173 ASP A C 1
ATOM 1339 O O . ASP A 1 173 ? -17.263 -3.492 7.066 1.00 95.69 173 ASP A O 1
ATOM 1343 N N . ASP A 1 174 ? -16.958 -4.895 8.806 1.00 94.56 174 ASP A N 1
ATOM 1344 C CA . ASP A 1 174 ? -17.637 -4.065 9.809 1.00 94.56 174 ASP A CA 1
ATOM 1345 C C . ASP A 1 174 ? -16.936 -2.713 9.987 1.00 94.56 174 ASP A C 1
ATOM 1347 O O . ASP A 1 174 ? -17.582 -1.664 9.996 1.00 94.56 174 ASP A O 1
ATOM 1351 N N . VAL A 1 175 ? -15.599 -2.722 10.056 1.00 95.25 175 VAL A N 1
ATOM 1352 C CA . VAL A 1 175 ? -14.790 -1.497 10.132 1.00 95.25 175 VAL A CA 1
ATOM 1353 C C . VAL A 1 175 ? -14.971 -0.652 8.873 1.00 95.25 175 VAL A C 1
ATOM 1355 O O . VAL A 1 175 ? -15.035 0.568 8.964 1.00 95.25 175 VAL A O 1
ATOM 1358 N N . LEU A 1 176 ? -15.065 -1.266 7.691 1.00 96.31 176 LEU A N 1
ATOM 1359 C CA . LEU A 1 176 ? -15.179 -0.541 6.423 1.00 96.31 176 LEU A CA 1
ATOM 1360 C C . LEU A 1 176 ? -16.594 -0.046 6.118 1.00 96.31 176 LEU A C 1
ATOM 1362 O O . LEU A 1 176 ? -16.733 0.881 5.316 1.00 96.31 176 LEU A O 1
ATOM 1366 N N . GLN A 1 177 ? -17.632 -0.625 6.728 1.00 94.31 177 GLN A N 1
ATOM 1367 C CA . GLN A 1 177 ? -19.036 -0.406 6.369 1.00 94.31 177 GLN A CA 1
ATOM 1368 C C . GLN A 1 177 ? -19.394 1.079 6.229 1.00 94.31 177 GLN A C 1
ATOM 1370 O O . GLN A 1 177 ? -20.007 1.481 5.240 1.00 94.31 177 GLN A O 1
ATOM 1375 N N . THR A 1 178 ? -18.958 1.913 7.177 1.00 94.75 178 THR A N 1
ATOM 1376 C CA . THR A 1 178 ? -19.272 3.350 7.198 1.00 94.75 178 THR A CA 1
ATOM 1377 C C . THR A 1 178 ? -18.215 4.235 6.532 1.00 94.75 178 THR A C 1
ATOM 1379 O O . THR A 1 178 ? -18.325 5.457 6.570 1.00 94.75 178 THR A O 1
ATOM 1382 N N . TYR A 1 179 ? -17.185 3.642 5.926 1.00 96.75 179 TYR A N 1
ATOM 1383 C CA . TYR A 1 179 ? -16.056 4.342 5.302 1.00 96.75 179 TYR A CA 1
ATOM 1384 C C . TYR A 1 179 ? -16.022 4.182 3.779 1.00 96.75 179 TYR A C 1
ATOM 1386 O O . TYR A 1 179 ? -15.375 4.973 3.089 1.00 96.75 179 TYR A O 1
ATOM 1394 N N . LYS A 1 180 ? -16.759 3.208 3.225 1.00 96.69 180 LYS A N 1
ATOM 1395 C CA . LYS A 1 180 ? -16.895 3.023 1.773 1.00 96.69 180 LYS A CA 1
ATOM 1396 C C . LYS A 1 180 ? -17.388 4.315 1.113 1.00 96.69 180 LYS A C 1
ATOM 1398 O O . LYS A 1 180 ? -18.433 4.869 1.471 1.00 96.69 180 LYS A O 1
ATOM 1403 N N . ASN A 1 181 ? -16.615 4.798 0.138 1.00 97.38 181 ASN A N 1
ATOM 1404 C CA . ASN A 1 181 ? -16.872 6.011 -0.642 1.00 97.38 181 ASN A CA 1
ATOM 1405 C C . ASN A 1 181 ? -16.947 7.315 0.170 1.00 97.38 181 ASN A C 1
ATOM 1407 O O . ASN A 1 181 ? -17.455 8.318 -0.342 1.00 97.38 181 ASN A O 1
ATOM 1411 N N . GLN A 1 182 ? -16.440 7.320 1.406 1.00 96.25 182 GLN A N 1
ATOM 1412 C CA . GLN A 1 182 ? -16.339 8.525 2.222 1.00 96.25 182 GLN A CA 1
ATOM 1413 C C . GLN A 1 182 ? -15.002 9.244 1.989 1.00 96.25 182 GLN A C 1
ATOM 1415 O O . GLN A 1 182 ? -14.035 8.696 1.454 1.00 96.25 182 GLN A O 1
ATOM 1420 N N . GLY A 1 183 ? -14.973 10.533 2.326 1.00 94.31 183 GLY A N 1
ATOM 1421 C CA . GLY A 1 183 ? -13.749 11.330 2.313 1.00 94.31 183 GLY A CA 1
ATOM 1422 C C . GLY A 1 183 ? -13.029 11.280 3.659 1.00 94.31 183 GLY A C 1
ATOM 1423 O O . GLY A 1 183 ? -13.614 10.902 4.666 1.00 94.31 183 GLY A O 1
ATOM 1424 N N . GLY A 1 184 ? -11.785 11.761 3.681 1.00 93.00 184 GLY A N 1
ATOM 1425 C CA . GLY A 1 184 ? -10.976 11.824 4.901 1.00 93.00 184 GLY A CA 1
ATOM 1426 C C . GLY A 1 184 ? -10.047 10.622 5.067 1.00 93.00 184 GLY A C 1
ATOM 1427 O O . GLY A 1 184 ? -10.084 9.685 4.277 1.00 93.00 184 GLY A O 1
ATOM 1428 N N . PHE A 1 185 ? -9.155 10.714 6.058 1.00 94.94 185 PHE A N 1
ATOM 1429 C CA . PHE A 1 185 ? -8.151 9.699 6.455 1.00 94.94 185 PHE A CA 1
ATOM 1430 C C . PHE A 1 185 ? -8.361 9.242 7.911 1.00 94.94 185 PHE A C 1
ATOM 1432 O O . PHE A 1 185 ? -7.526 8.605 8.533 1.00 94.94 185 PHE A O 1
ATOM 1439 N N . ASP A 1 186 ? -9.500 9.601 8.463 1.00 94.50 186 ASP A N 1
ATOM 1440 C CA . ASP A 1 186 ? -9.955 9.441 9.833 1.00 94.50 186 ASP A CA 1
ATOM 1441 C C . ASP A 1 186 ? -10.228 7.981 10.242 1.00 94.50 186 ASP A C 1
ATOM 1443 O O . ASP A 1 186 ? -10.258 7.700 11.434 1.00 94.50 186 ASP A O 1
ATOM 1447 N N . LEU A 1 187 ? -10.287 7.037 9.292 1.00 96.06 187 LEU A N 1
ATOM 1448 C CA . LEU A 1 187 ? -10.321 5.593 9.579 1.00 96.06 187 LEU A CA 1
ATOM 1449 C C . LEU A 1 187 ? -9.097 5.134 10.372 1.00 96.06 187 LEU A C 1
ATOM 1451 O O . LEU A 1 187 ? -9.234 4.391 11.334 1.00 96.06 187 LEU A O 1
ATOM 1455 N N . LEU A 1 188 ? -7.908 5.583 9.968 1.00 96.44 188 LEU A N 1
ATOM 1456 C CA . LEU A 1 188 ? -6.650 5.251 10.639 1.00 96.44 188 LEU A CA 1
ATOM 1457 C C . LEU A 1 188 ? -6.003 6.473 11.283 1.00 96.44 188 LEU A C 1
ATOM 1459 O O . LEU A 1 188 ? -5.112 6.326 12.105 1.00 96.44 188 LEU A O 1
ATOM 1463 N N . GLY A 1 189 ? -6.422 7.687 10.935 1.00 93.75 189 GLY A N 1
ATOM 1464 C CA . GLY A 1 189 ? -5.669 8.895 11.242 1.00 93.75 189 GLY A CA 1
ATOM 1465 C C . GLY A 1 189 ? -4.385 8.990 10.415 1.00 93.75 189 GLY A C 1
ATOM 1466 O O . GLY A 1 189 ? -4.021 8.091 9.659 1.00 93.75 189 GLY A O 1
ATOM 1467 N N . ARG A 1 190 ? -3.697 10.125 10.522 1.00 88.88 190 ARG A N 1
ATOM 1468 C CA . ARG A 1 190 ? -2.479 10.403 9.751 1.00 88.88 190 ARG A CA 1
ATOM 1469 C C . ARG A 1 190 ? -1.540 11.296 10.535 1.00 88.88 190 ARG A C 1
ATOM 1471 O O . ARG A 1 190 ? -1.982 12.093 11.362 1.00 88.88 190 ARG A O 1
ATOM 1478 N N . THR A 1 191 ? -0.286 11.281 10.133 1.00 82.38 191 THR A N 1
ATOM 1479 C CA . THR A 1 191 ? 0.729 12.230 10.577 1.00 82.38 191 THR A CA 1
ATOM 1480 C C . THR A 1 191 ? 1.301 13.001 9.384 1.00 82.38 191 THR A C 1
ATOM 1482 O O . THR A 1 191 ? 1.022 12.698 8.220 1.00 82.38 191 THR A O 1
ATOM 1485 N N . LYS A 1 192 ? 2.006 14.103 9.661 1.00 73.88 192 LYS A N 1
ATOM 1486 C CA . LYS A 1 192 ? 2.673 14.948 8.645 1.00 73.88 192 LYS A CA 1
ATOM 1487 C C . LYS A 1 192 ? 4.200 14.796 8.665 1.00 73.88 192 LYS A C 1
ATOM 1489 O O . LYS A 1 192 ? 4.885 15.536 7.961 1.00 73.88 192 LYS A O 1
ATOM 1494 N N . ASP A 1 193 ? 4.709 13.941 9.535 1.00 74.38 193 ASP A N 1
ATOM 1495 C CA . ASP A 1 193 ? 6.123 13.634 9.691 1.00 74.38 193 ASP A CA 1
ATOM 1496 C C . ASP A 1 193 ? 6.652 12.842 8.491 1.00 74.38 193 ASP A C 1
ATOM 1498 O O . ASP A 1 193 ? 5.911 12.403 7.611 1.00 74.38 193 ASP A O 1
ATOM 1502 N N . GLN A 1 194 ? 7.974 12.763 8.442 1.00 86.50 194 GLN A N 1
ATOM 1503 C CA . GLN A 1 194 ? 8.734 12.101 7.394 1.00 86.50 194 GLN A CA 1
ATOM 1504 C C . GLN A 1 194 ? 9.610 11.053 8.064 1.00 86.50 194 GLN A C 1
ATOM 1506 O O . GLN A 1 194 ? 10.117 11.291 9.167 1.00 86.50 194 GLN A O 1
ATOM 1511 N N . ILE A 1 195 ? 9.803 9.925 7.394 1.00 90.69 195 ILE A N 1
ATOM 1512 C CA . ILE A 1 195 ? 10.641 8.826 7.873 1.00 90.69 195 ILE A CA 1
ATOM 1513 C C . ILE A 1 195 ? 12.053 9.058 7.335 1.00 90.69 195 ILE A C 1
ATOM 1515 O O . ILE A 1 195 ? 12.369 8.703 6.203 1.00 90.69 195 ILE A O 1
ATOM 1519 N N . ARG A 1 196 ? 12.897 9.725 8.126 1.00 84.75 196 ARG A N 1
ATOM 1520 C CA . ARG A 1 196 ? 14.228 10.169 7.680 1.00 84.75 196 ARG A CA 1
ATOM 1521 C C . ARG A 1 196 ? 15.374 9.644 8.521 1.00 84.75 196 ARG A C 1
ATOM 1523 O O . ARG A 1 196 ? 16.464 9.472 7.987 1.00 84.75 196 ARG A O 1
ATOM 1530 N N . THR A 1 197 ? 15.174 9.483 9.825 1.00 92.44 197 THR A N 1
ATOM 1531 C CA . THR A 1 197 ? 16.274 9.082 10.704 1.00 92.44 197 THR A CA 1
ATOM 1532 C C . THR A 1 197 ? 16.436 7.569 10.708 1.00 92.44 197 THR A C 1
ATOM 1534 O O . THR A 1 197 ? 15.473 6.821 10.518 1.00 92.44 197 THR A O 1
ATOM 1537 N N . THR A 1 198 ? 17.657 7.111 10.962 1.00 92.81 198 THR A N 1
ATOM 1538 C CA . THR A 1 198 ? 17.977 5.686 11.070 1.00 92.81 198 THR A CA 1
ATOM 1539 C C . THR A 1 198 ? 17.132 5.004 12.148 1.00 92.81 198 THR A C 1
ATOM 1541 O O . THR A 1 198 ? 16.709 3.866 11.978 1.00 92.81 198 THR A O 1
ATOM 1544 N N . GLU A 1 199 ? 16.814 5.701 13.241 1.00 95.19 199 GLU A N 1
ATOM 1545 C CA . GLU A 1 199 ? 15.949 5.192 14.309 1.00 95.19 199 GLU A CA 1
ATOM 1546 C C . GLU A 1 199 ? 14.515 4.966 13.818 1.00 95.19 199 GLU A C 1
ATOM 1548 O O . GLU A 1 199 ? 13.921 3.937 14.130 1.00 95.19 199 GLU A O 1
ATOM 1553 N N . GLN A 1 200 ? 13.967 5.892 13.024 1.00 95.31 200 GLN A N 1
ATOM 1554 C CA . GLN A 1 200 ? 12.623 5.762 12.451 1.00 95.31 200 GLN A CA 1
ATOM 1555 C C . GLN A 1 200 ? 12.551 4.617 11.435 1.00 95.31 200 GLN A C 1
ATOM 1557 O O . GLN A 1 200 ? 11.609 3.826 11.454 1.00 95.31 200 GLN A O 1
ATOM 1562 N N . VAL A 1 201 ? 13.564 4.500 10.573 1.00 95.81 201 VAL A N 1
ATOM 1563 C CA . VAL A 1 201 ? 13.668 3.418 9.584 1.00 95.81 201 VAL A CA 1
ATOM 1564 C C . VAL A 1 201 ? 13.773 2.056 10.280 1.00 95.81 201 VAL A C 1
ATOM 1566 O O . VAL A 1 201 ? 13.016 1.139 9.962 1.00 95.81 201 VAL A O 1
ATOM 1569 N N . ASN A 1 202 ? 14.625 1.940 11.302 1.00 96.38 202 ASN A N 1
ATOM 1570 C CA . ASN A 1 202 ? 14.737 0.724 12.108 1.00 96.38 202 ASN A CA 1
ATOM 1571 C C . ASN A 1 202 ? 13.448 0.405 12.876 1.00 96.38 202 ASN A C 1
ATOM 1573 O O . ASN A 1 202 ? 13.086 -0.763 13.006 1.00 96.38 202 ASN A O 1
ATOM 1577 N N . ALA A 1 203 ? 12.730 1.415 13.373 1.00 97.06 203 ALA A N 1
ATOM 1578 C CA . ALA A 1 203 ? 11.444 1.207 14.033 1.00 97.06 203 ALA A CA 1
ATOM 1579 C C . ALA A 1 203 ? 10.386 0.663 13.059 1.00 97.06 203 ALA A C 1
ATOM 1581 O O . ALA A 1 203 ? 9.639 -0.244 13.425 1.00 97.06 203 ALA A O 1
ATOM 1582 N N . ALA A 1 204 ? 10.350 1.160 11.817 1.00 97.12 204 ALA A N 1
ATOM 1583 C CA . ALA A 1 204 ? 9.481 0.625 10.770 1.00 97.12 204 ALA A CA 1
ATOM 1584 C C . ALA A 1 204 ? 9.844 -0.824 10.408 1.00 97.12 204 ALA A C 1
ATOM 1586 O O . ALA A 1 204 ? 8.952 -1.671 10.348 1.00 97.12 204 ALA A O 1
ATOM 1587 N N . LEU A 1 205 ? 11.137 -1.127 10.234 1.00 97.25 205 LEU A N 1
ATOM 1588 C CA . LEU A 1 205 ? 11.629 -2.488 9.986 1.00 97.25 205 LEU A CA 1
ATOM 1589 C C . LEU A 1 205 ? 11.206 -3.443 11.109 1.00 97.25 205 LEU A C 1
ATOM 1591 O O . LEU A 1 205 ? 10.632 -4.507 10.863 1.00 97.25 205 LEU A O 1
ATOM 1595 N N . LYS A 1 206 ? 11.437 -3.027 12.359 1.00 97.81 206 LYS A N 1
ATOM 1596 C CA . LYS A 1 206 ? 11.065 -3.787 13.553 1.00 97.81 206 LYS A CA 1
ATOM 1597 C C . LYS A 1 206 ? 9.560 -4.032 13.610 1.00 97.81 206 LYS A C 1
ATOM 1599 O O . LYS A 1 206 ? 9.145 -5.149 13.886 1.00 97.81 206 LYS A O 1
ATOM 1604 N N . ALA A 1 207 ? 8.745 -3.017 13.324 1.00 98.00 207 ALA A N 1
ATOM 1605 C CA . ALA A 1 207 ? 7.295 -3.164 13.278 1.00 98.00 207 ALA A CA 1
ATOM 1606 C C . ALA A 1 207 ? 6.852 -4.189 12.225 1.00 98.00 207 ALA A C 1
ATOM 1608 O O . ALA A 1 207 ? 6.032 -5.052 12.533 1.00 98.00 207 ALA A O 1
ATOM 1609 N N . CYS A 1 208 ? 7.419 -4.138 11.015 1.00 97.94 208 CYS A N 1
ATOM 1610 C CA . CYS A 1 208 ? 7.100 -5.096 9.954 1.00 97.94 208 CYS A CA 1
ATOM 1611 C C . CYS A 1 208 ? 7.503 -6.527 10.338 1.00 97.94 208 CYS A C 1
ATOM 1613 O O . CYS A 1 208 ? 6.711 -7.452 10.165 1.00 97.94 208 CYS A O 1
ATOM 1615 N N . THR A 1 209 ? 8.685 -6.690 10.937 1.00 97.50 209 THR A N 1
ATOM 1616 C CA . THR A 1 209 ? 9.207 -7.994 11.374 1.00 97.50 209 THR A CA 1
ATOM 1617 C C . THR A 1 209 ? 8.384 -8.582 12.525 1.00 97.50 209 THR A C 1
ATOM 1619 O O . THR A 1 209 ? 7.939 -9.727 12.451 1.00 97.50 209 THR A O 1
ATOM 1622 N N . ASP A 1 210 ? 8.128 -7.799 13.579 1.00 98.06 210 ASP A N 1
ATOM 1623 C CA . ASP A 1 210 ? 7.391 -8.248 14.769 1.00 98.06 210 ASP A CA 1
ATOM 1624 C C . ASP A 1 210 ? 5.947 -8.638 14.427 1.00 98.06 210 ASP A C 1
ATOM 1626 O O . ASP A 1 210 ? 5.422 -9.640 14.923 1.00 98.06 210 ASP A O 1
ATOM 1630 N N . LEU A 1 211 ? 5.307 -7.861 13.546 1.00 97.81 211 LEU A N 1
ATOM 1631 C CA . LEU A 1 211 ? 3.947 -8.122 13.076 1.00 97.81 211 LEU A CA 1
ATOM 1632 C C . LEU A 1 211 ? 3.890 -9.191 11.977 1.00 97.81 211 LEU A C 1
ATOM 1634 O O . LEU A 1 211 ? 2.783 -9.617 11.631 1.00 97.81 211 LEU A O 1
ATOM 1638 N N . LYS A 1 212 ? 5.045 -9.663 11.485 1.00 97.69 212 LYS A N 1
ATOM 1639 C CA . LYS A 1 212 ? 5.188 -10.649 10.402 1.00 97.69 212 LYS A CA 1
ATOM 1640 C C . LYS A 1 212 ? 4.444 -10.208 9.143 1.00 97.69 212 LYS A C 1
ATOM 1642 O O . LYS A 1 212 ? 3.548 -10.908 8.677 1.00 97.69 212 LYS A O 1
ATOM 1647 N N . LEU A 1 213 ? 4.736 -8.994 8.682 1.00 98.19 213 LEU A N 1
ATOM 1648 C CA . LEU A 1 213 ? 4.155 -8.452 7.460 1.00 98.19 213 LEU A CA 1
ATOM 1649 C C . LEU A 1 213 ? 4.905 -8.982 6.237 1.00 98.19 213 LEU A C 1
ATOM 1651 O O . LEU A 1 213 ? 6.126 -8.906 6.190 1.00 98.19 213 LEU A O 1
ATOM 1655 N N . ASP A 1 214 ? 4.158 -9.416 5.229 1.00 98.06 214 ASP A N 1
ATOM 1656 C CA . ASP A 1 214 ? 4.666 -9.737 3.891 1.00 98.06 214 ASP A CA 1
ATOM 1657 C C . ASP A 1 214 ? 4.726 -8.490 2.989 1.00 98.06 214 ASP A C 1
ATOM 1659 O O . ASP A 1 214 ? 5.314 -8.508 1.911 1.00 98.06 214 ASP A O 1
ATOM 1663 N N . GLY A 1 215 ? 4.096 -7.387 3.408 1.00 97.56 215 GLY A N 1
ATOM 1664 C CA . GLY A 1 215 ? 4.137 -6.121 2.684 1.00 97.56 215 GLY A CA 1
ATOM 1665 C C . GLY A 1 215 ? 3.642 -4.936 3.507 1.00 97.56 215 GLY A C 1
ATOM 1666 O O . GLY A 1 215 ? 2.811 -5.082 4.406 1.00 97.56 215 GLY A O 1
ATOM 1667 N N . LEU A 1 216 ? 4.136 -3.743 3.172 1.00 98.12 216 LEU A N 1
ATOM 1668 C CA . LEU A 1 216 ? 3.722 -2.470 3.761 1.00 98.12 216 LEU A CA 1
ATOM 1669 C C . LEU A 1 216 ? 3.273 -1.507 2.657 1.00 98.12 216 LEU A C 1
ATOM 1671 O O . LEU A 1 216 ? 4.034 -1.189 1.748 1.00 98.12 216 LEU A O 1
ATOM 1675 N N . VAL A 1 217 ? 2.046 -1.001 2.764 1.00 98.19 217 VAL A N 1
ATOM 1676 C CA . VAL A 1 217 ? 1.463 -0.026 1.838 1.00 98.19 217 VAL A CA 1
ATOM 1677 C C . VAL A 1 217 ? 1.418 1.347 2.502 1.00 98.19 217 VAL A C 1
ATOM 1679 O O . VAL A 1 217 ? 0.710 1.559 3.488 1.00 98.19 217 VAL A O 1
ATOM 1682 N N . ILE A 1 218 ? 2.149 2.308 1.938 1.00 96.56 218 ILE A N 1
ATOM 1683 C CA . ILE A 1 218 ? 2.162 3.701 2.399 1.00 96.56 218 ILE A CA 1
ATOM 1684 C C . ILE A 1 218 ? 1.322 4.542 1.439 1.00 96.56 218 ILE A C 1
ATOM 1686 O O . ILE A 1 218 ? 1.669 4.709 0.273 1.00 96.56 218 ILE A O 1
ATOM 1690 N N . ILE A 1 219 ? 0.219 5.104 1.933 1.00 95.62 219 ILE A N 1
ATOM 1691 C CA . ILE A 1 219 ? -0.654 5.984 1.151 1.00 95.62 219 ILE A CA 1
ATOM 1692 C C . ILE A 1 219 ? -0.311 7.430 1.478 1.00 95.62 219 ILE A C 1
ATOM 1694 O O . ILE A 1 219 ? -0.570 7.900 2.587 1.00 95.62 219 ILE A O 1
ATOM 1698 N N . GLY A 1 220 ? 0.207 8.165 0.498 1.00 93.12 220 GLY A N 1
ATOM 1699 C CA . GLY A 1 220 ? 0.511 9.576 0.680 1.00 93.12 220 GLY A CA 1
ATOM 1700 C C . GLY A 1 220 ? 0.936 10.296 -0.592 1.00 93.12 220 GLY A C 1
ATOM 1701 O O . GLY A 1 220 ? 0.681 9.852 -1.709 1.00 93.12 220 GLY A O 1
ATOM 1702 N N . GLY A 1 221 ? 1.546 11.465 -0.403 1.00 92.19 221 GLY A N 1
ATOM 1703 C CA . GLY A 1 221 ? 2.015 12.316 -1.497 1.00 92.19 221 GLY A CA 1
ATOM 1704 C C . GLY A 1 221 ? 3.445 11.998 -1.934 1.00 92.19 221 GLY A C 1
ATOM 1705 O O . GLY A 1 221 ? 3.993 10.945 -1.630 1.00 92.19 221 GLY A O 1
ATOM 1706 N N . VAL A 1 222 ? 4.082 12.955 -2.612 1.00 92.19 222 VAL A N 1
ATOM 1707 C CA . VAL A 1 222 ? 5.469 12.823 -3.099 1.00 92.19 222 VAL A CA 1
ATOM 1708 C C . VAL A 1 222 ? 6.434 12.453 -1.970 1.00 92.19 222 VAL A C 1
ATOM 1710 O O . VAL A 1 222 ? 7.171 11.487 -2.097 1.00 92.19 222 VAL A O 1
ATOM 1713 N N . THR A 1 223 ? 6.379 13.167 -0.843 1.00 92.00 223 THR A N 1
ATOM 1714 C CA . THR A 1 223 ? 7.256 12.909 0.309 1.00 92.00 223 THR A CA 1
ATOM 1715 C C . THR A 1 223 ? 7.056 11.514 0.896 1.00 92.00 223 THR A C 1
ATOM 1717 O O . THR A 1 223 ? 8.029 10.830 1.169 1.00 92.00 223 THR A O 1
ATOM 1720 N N . SER A 1 224 ? 5.809 11.057 1.016 1.00 93.62 224 SER A N 1
ATOM 1721 C CA . SER A 1 224 ? 5.504 9.713 1.517 1.00 93.62 224 SER A CA 1
ATOM 1722 C C . SER A 1 224 ? 6.025 8.618 0.581 1.00 93.62 224 SER A C 1
ATOM 1724 O O . SER A 1 224 ? 6.466 7.578 1.051 1.00 93.62 224 SER A O 1
ATOM 1726 N N . ASN A 1 225 ? 6.021 8.857 -0.734 1.00 94.25 225 ASN A N 1
ATOM 1727 C CA . ASN A 1 225 ? 6.626 7.939 -1.702 1.00 94.25 225 ASN A CA 1
ATOM 1728 C C . ASN A 1 225 ? 8.163 7.973 -1.661 1.00 94.25 225 ASN A C 1
ATOM 1730 O O . ASN A 1 225 ? 8.791 6.947 -1.895 1.00 94.25 225 ASN A O 1
ATOM 1734 N N . THR A 1 226 ? 8.780 9.112 -1.323 1.00 93.75 226 THR A N 1
ATOM 1735 C CA . THR A 1 226 ? 10.223 9.168 -1.027 1.00 93.75 226 THR A CA 1
ATOM 1736 C C . THR A 1 226 ? 10.564 8.322 0.198 1.00 93.75 226 THR A C 1
ATOM 1738 O O . THR A 1 226 ? 11.502 7.532 0.145 1.00 93.75 226 THR A O 1
ATOM 1741 N N . ASP A 1 227 ? 9.773 8.433 1.267 1.00 94.25 227 ASP A N 1
ATOM 1742 C CA . ASP A 1 227 ? 9.940 7.613 2.470 1.00 94.25 227 ASP A CA 1
ATOM 1743 C C . ASP A 1 227 ? 9.756 6.118 2.150 1.00 94.25 227 ASP A C 1
ATOM 1745 O O . ASP A 1 227 ? 10.561 5.294 2.577 1.00 94.25 227 ASP A O 1
ATOM 1749 N N . ALA A 1 228 ? 8.749 5.765 1.342 1.00 95.81 228 ALA A N 1
ATOM 1750 C CA . ALA A 1 228 ? 8.521 4.390 0.897 1.00 95.81 228 ALA A CA 1
ATOM 1751 C C . ALA A 1 228 ? 9.698 3.829 0.084 1.00 95.81 228 ALA A C 1
ATOM 1753 O O . ALA A 1 228 ? 10.096 2.689 0.306 1.00 95.81 228 ALA A O 1
ATOM 1754 N N . ALA A 1 229 ? 10.285 4.628 -0.814 1.00 95.38 229 ALA A N 1
ATOM 1755 C CA . ALA A 1 229 ? 11.456 4.221 -1.586 1.00 95.38 229 ALA A CA 1
ATOM 1756 C C . ALA A 1 229 ? 12.675 3.972 -0.682 1.00 95.38 229 ALA A C 1
ATOM 1758 O O . ALA A 1 229 ? 13.343 2.952 -0.829 1.00 95.38 229 ALA A O 1
ATOM 1759 N N . HIS A 1 230 ? 12.945 4.862 0.282 1.00 94.94 230 HIS A N 1
ATOM 1760 C CA . HIS A 1 230 ? 14.036 4.663 1.244 1.00 94.94 230 HIS A CA 1
ATOM 1761 C C . HIS A 1 230 ? 13.817 3.431 2.129 1.00 94.94 230 HIS A C 1
ATOM 1763 O O . HIS A 1 230 ? 14.763 2.690 2.382 1.00 94.94 230 HIS A O 1
ATOM 1769 N N . LEU 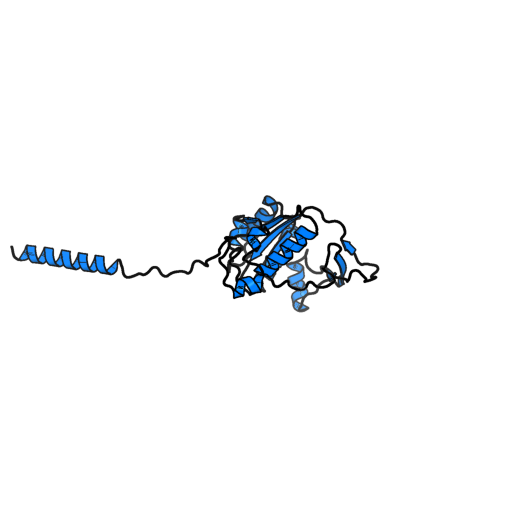A 1 231 ? 12.583 3.196 2.587 1.00 96.56 231 LEU A N 1
ATOM 1770 C CA . LEU A 1 231 ? 12.253 1.999 3.359 1.00 96.56 231 LEU A CA 1
ATOM 1771 C C . LEU A 1 231 ? 12.439 0.725 2.533 1.00 96.56 231 LEU A C 1
ATOM 1773 O O . LEU A 1 231 ? 13.034 -0.221 3.032 1.00 96.56 231 LEU A O 1
ATOM 1777 N N . ALA A 1 232 ? 11.978 0.705 1.280 1.00 96.75 232 ALA A N 1
ATOM 1778 C CA . ALA A 1 232 ? 12.134 -0.449 0.398 1.00 96.75 232 ALA A CA 1
ATOM 1779 C C . ALA A 1 232 ? 13.612 -0.785 0.147 1.00 96.75 232 ALA A C 1
ATOM 1781 O O . ALA A 1 232 ? 13.995 -1.948 0.237 1.00 96.75 232 ALA A O 1
ATOM 1782 N N . GLU A 1 233 ? 14.445 0.228 -0.103 1.00 96.31 233 GLU A N 1
ATOM 1783 C CA . GLU A 1 233 ? 15.892 0.054 -0.257 1.00 96.31 233 GLU A CA 1
ATOM 1784 C C . GLU A 1 233 ? 16.530 -0.522 1.011 1.00 96.31 233 GLU A C 1
ATOM 1786 O O . GLU A 1 233 ? 17.249 -1.518 0.954 1.00 96.31 233 GLU A O 1
ATOM 1791 N N . PHE A 1 234 ? 16.210 0.060 2.169 1.00 96.12 234 PHE A N 1
ATOM 1792 C CA . PHE A 1 234 ? 16.746 -0.392 3.450 1.00 96.12 234 PHE A CA 1
ATOM 1793 C C . PHE A 1 234 ? 16.292 -1.817 3.800 1.00 96.12 234 PHE A C 1
ATOM 1795 O O . PHE A 1 234 ? 17.075 -2.615 4.311 1.00 96.12 234 PHE A O 1
ATOM 1802 N N . PHE A 1 235 ? 15.034 -2.169 3.518 1.00 96.12 235 PHE A N 1
ATOM 1803 C CA . PHE A 1 235 ? 14.498 -3.508 3.783 1.00 96.12 235 PHE A CA 1
ATOM 1804 C C . PHE A 1 235 ? 15.127 -4.549 2.850 1.00 96.12 235 PHE A C 1
ATOM 1806 O O . PHE A 1 235 ? 15.424 -5.659 3.294 1.00 96.12 235 PHE A O 1
ATOM 1813 N N . ALA A 1 236 ? 15.400 -4.179 1.594 1.00 95.31 236 ALA A N 1
ATOM 1814 C CA . ALA A 1 236 ? 16.112 -5.029 0.645 1.00 95.31 236 ALA A CA 1
ATOM 1815 C C . ALA A 1 236 ? 17.556 -5.310 1.097 1.00 95.31 236 ALA A C 1
ATOM 1817 O O . ALA A 1 236 ? 17.994 -6.461 1.057 1.00 95.31 236 ALA A O 1
ATOM 1818 N N . GLU A 1 237 ? 18.273 -4.292 1.588 1.00 94.88 237 GLU A N 1
ATOM 1819 C CA . GLU A 1 237 ? 19.610 -4.463 2.174 1.00 94.88 237 GLU A CA 1
ATOM 1820 C C . GLU A 1 237 ? 19.567 -5.368 3.419 1.00 94.88 237 GLU A C 1
ATOM 1822 O O . GLU A 1 237 ? 20.389 -6.277 3.569 1.00 94.88 237 GLU A O 1
ATOM 1827 N N . ALA A 1 238 ? 18.561 -5.174 4.279 1.00 93.56 238 ALA A N 1
ATOM 1828 C CA . ALA A 1 238 ? 18.356 -5.959 5.496 1.00 93.56 238 ALA A CA 1
ATOM 1829 C C . ALA A 1 238 ? 17.861 -7.397 5.247 1.00 93.56 238 ALA A C 1
ATOM 1831 O O . ALA A 1 238 ? 17.890 -8.207 6.175 1.00 93.56 238 ALA A O 1
ATOM 1832 N N . LYS A 1 239 ? 17.432 -7.729 4.018 1.00 90.88 239 LYS A N 1
ATOM 1833 C CA . LYS A 1 239 ? 16.828 -9.023 3.639 1.00 90.88 239 LYS A CA 1
ATOM 1834 C C . LYS A 1 239 ? 15.666 -9.420 4.555 1.00 90.88 239 LYS A C 1
ATOM 1836 O O . LYS A 1 239 ? 15.577 -10.572 4.988 1.00 90.88 239 LYS A O 1
ATOM 1841 N N . CYS A 1 240 ? 14.842 -8.430 4.880 1.00 75.81 240 CYS A N 1
ATOM 1842 C CA . CYS A 1 240 ? 13.653 -8.582 5.706 1.00 75.81 240 CYS A CA 1
ATOM 1843 C C . CYS A 1 240 ? 12.462 -9.089 4.898 1.00 75.81 240 CYS A C 1
ATOM 1845 O O . CYS A 1 240 ? 12.342 -8.687 3.719 1.00 75.81 240 CYS A O 1
#

InterPro domains:
  IPR000023 Phosphofructokinase domain [PF00365] (120-233)
  IPR035966 Phosphofructokinase superfamily [SSF53784] (45-239)

Organism: Noccaea caerulescens (NCBI:txid107243)

pLDDT: mean 86.74, std 17.95, range [29.55, 98.81]

Secondary structure (DSSP, 8-state):
-HHHHHHHHHHHHHHHHHHHTTS-------------TT---PPPHHHHHHHT--PPPPGGGSSS-EEEEEEEEP--SSGGGHHHHHHH-TTTTTPEEEEEEPTT---TT-EEE------EEEEEEBSS--TTHHHHHHHHHHHHHHH-TT-EEEEETTHHHHHHTT-EEE--HHHHTTTTT--SSTTT--B-----SHHHHHHHHHHHHHTT-SEEEEE-SHHHHHHHHHHHHHHHHHT-

Sequence (240 aa):
KKKEKKKNRILRDSLLTLTTNLNSEKPKRYRTMDSDFGIPRELSPLQQLRSQYLPELPPCLQGTTVRVELGDGTTVAKAGDAHIIARAFPHTLGQPLAHFLRATAKVADAQIITEHPAIRVGIVFSGRQAPGGHNVIWGLYEALKVHNAKNTLLGFLGGSEGLFAQKTLEITDDVLQTYKNQGGFDLLGRTKDQIRTTEQVNAALKACTDLKLDGLVIIGGVTSNTDAAHLAEFFAEAKC

Foldseek 3Di:
DVVVVVVVVVVVVVVVVVVVVVPPPPPPPPVPVQQVQLPADDDDPVLLVLLPDDDDDDQLLPAQKWKKDWAWFDDDPDPVCRVVVCVLQVPRHRGTDIDTDHPPDDDPRIDIDPDQDAFEEEEFEEADWDQCPLVVVVVVVVNNCRNPVNHWYWYQAAGLVSLLVLPTDTDDCSSSSSVRRDGDPSNRHYDRDAQDDPSSLVSNVCSCVVVVHPYYHYDDDPRSVVRVSSSVSVCSVVVD

Radius of gyration: 26.29 Å; chains: 1; bounding box: 54×72×88 Å